Protein AF-0000000066196358 (afdb_homodimer)

Foldseek 3Di:
DWEWFWEFALFKIKIWIWDADLVPGIATDDIDIQGQDDDDLVVSLVSLLVVVVVVCVVDPHQAYEYEDQDDDPDPVRSVSRVVSVVSVQVSCCVPHNDHHYDYQQLLCCQQQVGSPDDLVSLQVSLCVRHVPPDRDPDSNHSVRSSRRNSVSVVVSVVVPDD/DWEWFWEFALFKIKIWIWDADLVPGIATDDIDIQGQDDDDLVVSLVSLLVVVVVVCVVDPHQAYEYEDQDDDPDPVRSVSRVVSVVSVQVSCCVPHNDHHYDYQQLLCCQQQVGSPDDLVSLQVSLCVRHVPDDRDPDSNHSVRSSRRNSVSVVVSVVVPDD

Solvent-accessible surface area (backbone atoms only — not comparable to full-atom values): 17277 Å² total; per-residue (Å²): 89,30,28,33,5,30,27,81,48,81,48,46,26,10,28,20,33,30,38,45,35,96,88,82,38,62,41,80,75,47,71,43,72,44,75,46,78,57,85,48,69,72,52,27,50,50,51,48,51,49,48,50,48,54,55,56,72,75,41,82,70,71,44,40,27,33,49,49,88,69,91,52,94,47,61,68,61,36,37,51,35,24,17,46,48,19,29,48,50,46,53,40,42,75,73,71,34,82,67,44,73,40,45,70,46,54,33,29,26,63,65,68,73,36,55,82,57,51,72,66,56,50,45,49,40,50,29,62,72,56,66,52,90,66,88,73,79,58,67,48,34,43,50,0,40,40,35,25,51,36,51,54,54,49,54,61,48,69,68,44,86,126,89,30,29,35,4,28,27,80,48,81,48,48,25,11,26,20,33,32,37,43,35,97,87,83,38,62,39,81,74,48,70,43,72,44,74,47,80,57,86,49,68,72,53,28,49,50,51,47,51,48,50,49,46,56,55,56,74,75,41,81,70,72,43,39,28,33,50,51,87,70,92,53,92,47,60,71,59,35,38,51,36,24,16,49,48,18,28,47,49,46,53,41,42,74,75,72,35,82,68,44,73,40,44,69,47,55,35,30,27,64,64,68,73,35,56,82,58,50,73,65,56,50,45,51,39,51,30,63,71,56,67,51,89,67,87,73,80,58,66,49,32,40,50,0,40,40,33,24,50,37,50,54,53,49,54,61,48,68,70,42,84,126

pLDDT: mean 90.63, std 11.25, range [28.27, 98.56]

Secondary structure (DSSP, 8-state):
-EEEEEE--SSEEEEEEEEEETTTEEEEEEEEEEE---SSHHHHHHHHHHHHHHHHHHS--SEEEEEPP---S-HHHHHHHHHHHHHHHHHHHHHT---EEE-HHHHHHHHHS-TT--HHHHHHHHHHHHT--S---SHHHHHHHHHHHHHHHHHHHHTS--/-EEEEEE--SSEEEEEEEEEETTTEEEEEEEEEEE---SSHHHHHHHHHHHHHHHHHHS--SEEEEEPP---S-HHHHHHHHHHHHHHHHHHHHHT---EEE-HHHHHHHHHS-TT--HHHHHHHHHHHHT--S---SHHHHHHHHHHHHHHHHHHHHTS--

Organism: Wolinella succinogenes (strain ATCC 29543 / DSM 1740 / CCUG 13145 / JCM 31913 / LMG 7466 / NCTC 11488 / FDC 602W) (NCBI:txid273121)

Nearest PDB structures (foldseek):
  6lw3-assembly1_B  TM=9.460E-01  e=2.224E-16  Pseudomonas aeruginosa
  7xhj-assembly1_A  TM=9.284E-01  e=8.684E-15  Deinococcus radiodurans R1 = ATCC 13939 = DSM 20539
  6s16-assembly1_B  TM=9.252E-01  e=1.040E-14  Thermus thermophilus HB8
  1hjr-assembly2_D  TM=9.363E-01  e=3.067E-14  Escherichia coli
  4ep4-assembly1_B  TM=9.011E-01  e=9.222E-15  Thermus thermophilus HB8

Radius of gyration: 22.59 Å; Cα contacts (8 Å, |Δi|>4): 614; chains: 2; bounding box: 45×68×52 Å

Structure (mmCIF, N/CA/C/O backbone):
data_AF-0000000066196358-model_v1
#
loop_
_entity.id
_entity.type
_entity.pdbx_description
1 polymer 'Crossover junction endodeoxyribonuclease RuvC'
#
loop_
_atom_site.group_PDB
_atom_site.id
_atom_site.type_symbol
_atom_site.label_atom_id
_atom_site.label_alt_id
_atom_site.label_comp_id
_atom_site.label_asym_id
_atom_site.label_entity_id
_atom_site.label_seq_id
_atom_site.pdbx_PDB_ins_code
_atom_site.Cartn_x
_atom_site.Cartn_y
_atom_site.Cartn_z
_atom_site.occupancy
_atom_site.B_iso_or_equiv
_atom_site.auth_seq_id
_atom_site.auth_comp_id
_atom_site.auth_asym_id
_atom_site.auth_atom_id
_atom_site.pdbx_PDB_model_num
ATOM 1 N N . MET A 1 1 ? -0.621 16.625 23.141 1 95.06 1 MET A N 1
ATOM 2 C CA . MET A 1 1 ? -0.864 15.578 22.156 1 95.06 1 MET A CA 1
ATOM 3 C C . MET A 1 1 ? -0.031 15.82 20.906 1 95.06 1 MET A C 1
ATOM 5 O O . MET A 1 1 ? -0.007 16.922 20.359 1 95.06 1 MET A O 1
ATOM 9 N N . ASN A 1 2 ? 0.745 14.82 20.406 1 98 2 ASN A N 1
ATOM 10 C CA . ASN A 1 2 ? 1.522 14.945 19.172 1 98 2 ASN A CA 1
ATOM 11 C C . ASN A 1 2 ? 0.779 14.352 17.984 1 98 2 ASN A C 1
ATOM 13 O O . ASN A 1 2 ? 0.407 13.18 18 1 98 2 ASN A O 1
ATOM 17 N N . ILE A 1 3 ? 0.609 15.164 16.984 1 98.19 3 ILE A N 1
ATOM 18 C CA . ILE A 1 3 ? -0.09 14.781 15.766 1 98.19 3 ILE A CA 1
ATOM 19 C C . ILE A 1 3 ? 0.902 14.695 14.609 1 98.19 3 ILE A C 1
ATOM 21 O O . ILE A 1 3 ? 1.649 15.648 14.352 1 98.19 3 ILE A O 1
ATOM 25 N N . LEU A 1 4 ? 0.934 13.602 14.008 1 98.56 4 LEU A N 1
ATOM 26 C CA . LEU A 1 4 ? 1.729 13.453 12.797 1 98.56 4 LEU A CA 1
ATOM 27 C C . LEU A 1 4 ? 0.882 13.711 11.555 1 98.56 4 LEU A C 1
ATOM 29 O O . LEU A 1 4 ? -0.07 12.977 11.281 1 98.56 4 LEU A O 1
ATOM 33 N N . GLY A 1 5 ? 1.165 14.734 10.859 1 98.31 5 GLY A N 1
ATOM 34 C CA . GLY A 1 5 ? 0.576 15.008 9.555 1 98.31 5 GLY A CA 1
ATOM 35 C C . GLY A 1 5 ? 1.428 14.516 8.398 1 98.31 5 GLY A C 1
ATOM 36 O O . GLY A 1 5 ? 2.645 14.711 8.391 1 98.31 5 GLY A O 1
ATOM 37 N N . ILE A 1 6 ? 0.768 13.891 7.445 1 97.56 6 ILE A N 1
ATOM 38 C CA . ILE A 1 6 ? 1.5 13.344 6.309 1 97.56 6 ILE A CA 1
ATOM 39 C C . ILE A 1 6 ? 0.834 13.781 5.008 1 97.56 6 ILE A C 1
ATOM 41 O O . ILE A 1 6 ? -0.391 13.719 4.879 1 97.56 6 ILE A O 1
ATOM 45 N N . ASP A 1 7 ? 1.584 14.258 4.125 1 94.62 7 ASP A N 1
ATOM 46 C CA . ASP A 1 7 ? 1.203 14.531 2.742 1 94.62 7 ASP A CA 1
ATOM 47 C C . ASP A 1 7 ? 1.965 13.633 1.771 1 94.62 7 ASP A C 1
ATOM 49 O O . ASP A 1 7 ? 3.035 14.008 1.284 1 94.62 7 ASP A O 1
ATOM 53 N N . PRO A 1 8 ? 1.331 12.539 1.488 1 92.25 8 PRO A N 1
ATOM 54 C CA . PRO A 1 8 ? 2.061 11.555 0.678 1 92.25 8 PRO A CA 1
ATOM 55 C C . PRO A 1 8 ? 2.234 12 -0.772 1 92.25 8 PRO A C 1
ATOM 57 O O . PRO A 1 8 ? 1.322 12.602 -1.352 1 92.25 8 PRO A O 1
ATOM 60 N N . GLY A 1 9 ? 3.477 11.812 -1.335 1 86 9 GLY A N 1
ATOM 61 C CA . GLY A 1 9 ? 3.803 12.008 -2.738 1 86 9 GLY A CA 1
ATOM 62 C C . GLY A 1 9 ? 4.594 10.867 -3.338 1 86 9 GLY A C 1
ATOM 63 O O . GLY A 1 9 ? 5.121 10.016 -2.609 1 86 9 GLY A O 1
ATOM 64 N N . SER A 1 10 ? 4.641 10.812 -4.691 1 79.62 10 SER A N 1
ATOM 65 C CA . SER A 1 10 ? 5.336 9.719 -5.359 1 79.62 10 SER A CA 1
ATOM 66 C C . SER A 1 10 ? 6.848 9.922 -5.316 1 79.62 10 SER A C 1
ATOM 68 O O . SER A 1 10 ? 7.609 8.953 -5.375 1 79.62 10 SER A O 1
ATOM 70 N N . ARG A 1 11 ? 7.312 11.141 -5.105 1 85.12 11 ARG A N 1
ATOM 71 C CA . ARG A 1 11 ? 8.742 11.406 -5.078 1 85.12 11 ARG A CA 1
ATOM 72 C C . ARG A 1 11 ? 9.164 11.992 -3.73 1 85.12 11 ARG A C 1
ATOM 74 O O . ARG A 1 11 ? 10.234 11.664 -3.215 1 85.12 11 ARG A O 1
ATOM 81 N N . ASN A 1 12 ? 8.289 12.828 -3.287 1 90.5 12 ASN A N 1
ATOM 82 C CA . ASN A 1 12 ? 8.508 13.461 -1.988 1 90.5 12 ASN A CA 1
ATOM 83 C C . ASN A 1 12 ? 7.285 13.305 -1.083 1 90.5 12 ASN A C 1
ATOM 85 O O . ASN A 1 12 ? 6.148 13.477 -1.529 1 90.5 12 ASN A O 1
ATOM 89 N N . CYS A 1 13 ? 7.531 12.93 0.096 1 93.31 13 CYS A N 1
ATOM 90 C CA . CYS A 1 13 ? 6.484 12.867 1.108 1 93.31 13 CYS A CA 1
ATOM 91 C C . CYS A 1 13 ? 6.75 13.852 2.236 1 93.31 13 CYS A C 1
ATOM 93 O O . CYS A 1 13 ? 7.762 13.75 2.934 1 93.31 13 CYS A O 1
ATOM 95 N N . GLY A 1 14 ? 5.879 14.812 2.363 1 95.62 14 GLY A N 1
ATOM 96 C CA . GLY A 1 14 ? 5.988 15.734 3.482 1 95.62 14 GLY A CA 1
ATOM 97 C C . GLY A 1 14 ? 5.434 15.172 4.777 1 95.62 14 GLY A C 1
ATOM 98 O O . GLY A 1 14 ? 4.445 14.438 4.766 1 95.62 14 GLY A O 1
ATOM 99 N N . TYR A 1 15 ? 6.07 15.516 5.855 1 97.44 15 TYR A N 1
ATOM 100 C CA . TYR A 1 15 ? 5.551 15.164 7.172 1 97.44 15 TYR A CA 1
ATOM 101 C C . TYR A 1 15 ? 5.754 16.297 8.164 1 97.44 15 TYR A C 1
ATOM 103 O O . TYR A 1 15 ? 6.613 17.156 7.961 1 97.44 15 TYR A O 1
ATOM 111 N N . ALA A 1 16 ? 4.895 16.312 9.164 1 97.69 16 ALA A N 1
ATOM 112 C CA . ALA A 1 16 ? 5.012 17.297 10.242 1 97.69 16 ALA A CA 1
ATOM 113 C C . ALA A 1 16 ? 4.508 16.719 11.562 1 97.69 16 ALA A C 1
ATOM 115 O O . ALA A 1 16 ? 3.549 15.945 11.586 1 97.69 16 ALA A O 1
ATOM 116 N N . ILE A 1 17 ? 5.164 17.078 12.586 1 98.31 17 ILE A N 1
ATOM 117 C CA . ILE A 1 17 ? 4.711 16.75 13.938 1 98.31 17 ILE A CA 1
ATOM 118 C C . ILE A 1 17 ? 4.258 18.016 14.648 1 98.31 17 ILE A C 1
ATOM 120 O O . ILE A 1 17 ? 5.047 18.953 14.828 1 98.31 17 ILE A O 1
ATOM 124 N N . LEU A 1 18 ? 3.045 18.031 14.953 1 97.75 18 LEU A N 1
ATOM 125 C CA . LEU A 1 18 ? 2.402 19.156 15.633 1 97.75 18 LEU A CA 1
ATOM 126 C C . LEU A 1 18 ? 2.045 18.781 17.062 1 97.75 18 LEU A C 1
ATOM 128 O O . LEU A 1 18 ? 1.377 17.781 17.312 1 97.75 18 LEU A O 1
ATOM 132 N N . HIS A 1 19 ? 2.58 19.516 18.031 1 97.75 19 HIS A N 1
ATOM 133 C CA . HIS A 1 19 ? 2.117 19.359 19.406 1 97.75 19 HIS A CA 1
ATOM 134 C C . HIS A 1 19 ? 0.883 20.219 19.672 1 97.75 19 HIS A C 1
ATOM 136 O O . HIS A 1 19 ? 0.94 21.453 19.578 1 97.75 19 HIS A O 1
ATOM 142 N N . HIS A 1 20 ? -0.169 19.562 19.938 1 96.69 20 HIS A N 1
ATOM 143 C CA . HIS A 1 20 ? -1.429 20.234 20.219 1 96.69 20 HIS A CA 1
ATOM 144 C C . HIS A 1 20 ? -1.68 20.328 21.719 1 96.69 20 HIS A C 1
ATOM 146 O O . HIS A 1 20 ? -1.71 19.312 22.406 1 96.69 20 HIS A O 1
ATOM 152 N N . ASP A 1 21 ? -1.828 21.547 22.172 1 94.19 21 ASP A N 1
ATOM 153 C CA . ASP A 1 21 ? -2.217 21.859 23.547 1 94.19 21 ASP A CA 1
ATOM 154 C C . ASP A 1 21 ? -3.566 22.578 23.594 1 94.19 21 ASP A C 1
ATOM 156 O O . ASP A 1 21 ? -3.719 23.656 23.016 1 94.19 21 ASP A O 1
ATOM 160 N N . PRO A 1 22 ? -4.559 21.938 24.203 1 88.88 22 PRO A N 1
ATOM 161 C CA . PRO A 1 22 ? -5.887 22.547 24.234 1 88.88 22 PRO A CA 1
ATOM 162 C C . PRO A 1 22 ? -5.863 23.984 24.766 1 88.88 22 PRO A C 1
ATOM 164 O O . PRO A 1 22 ? -6.711 24.797 24.391 1 88.88 22 PRO A O 1
ATOM 167 N N . LYS A 1 23 ? -5 24.359 25.703 1 90.06 23 LYS A N 1
ATOM 168 C CA . LYS A 1 23 ? -4.941 25.688 26.312 1 90.06 23 LYS A CA 1
ATOM 169 C C . LYS A 1 23 ? -3.992 26.594 25.547 1 90.06 23 LYS A C 1
ATOM 171 O O . LYS A 1 23 ? -4.32 27.766 25.266 1 90.06 23 LYS A O 1
ATOM 176 N N . LYS A 1 24 ? -2.816 26.094 25.078 1 91.81 24 LYS A N 1
ATOM 177 C CA . LYS A 1 24 ? -1.748 26.906 24.5 1 91.81 24 LYS A CA 1
ATOM 178 C C . LYS A 1 24 ? -1.81 26.891 22.969 1 91.81 24 LYS A C 1
ATOM 180 O O . LYS A 1 24 ? -1.147 27.703 22.312 1 91.81 24 LYS A O 1
ATOM 185 N N . GLY A 1 25 ? -2.586 25.953 22.453 1 92.31 25 GLY A N 1
ATOM 186 C CA . GLY A 1 25 ? -2.686 25.859 21.016 1 92.31 25 GLY A CA 1
ATOM 187 C C . GLY A 1 25 ? -1.675 24.906 20.406 1 92.31 25 GLY A C 1
ATOM 188 O O . GLY A 1 25 ? -1.266 23.938 21.047 1 92.31 25 GLY A O 1
ATOM 189 N N . ASN A 1 26 ? -1.351 25.156 19.062 1 95.62 26 ASN A N 1
ATOM 190 C CA . ASN A 1 26 ? -0.49 24.25 18.312 1 95.62 26 ASN A CA 1
ATOM 191 C C . ASN A 1 26 ? 0.948 24.766 18.266 1 95.62 26 ASN A C 1
ATOM 193 O O . ASN A 1 26 ? 1.182 25.969 18.125 1 95.62 26 ASN A O 1
ATOM 197 N N . ARG A 1 27 ? 1.822 23.891 18.375 1 96.25 27 ARG A N 1
ATOM 198 C CA . ARG A 1 27 ? 3.242 24.172 18.172 1 96.25 27 ARG A CA 1
ATOM 199 C C . ARG A 1 27 ? 3.871 23.141 17.234 1 96.25 27 ARG A C 1
ATOM 201 O O . ARG A 1 27 ? 3.668 21.938 17.391 1 96.25 27 ARG A O 1
ATOM 208 N N . LEU A 1 28 ? 4.711 23.656 16.328 1 96.31 28 LEU A N 1
ATOM 209 C CA . LEU A 1 28 ? 5.41 22.766 15.398 1 96.31 28 LEU A CA 1
ATOM 210 C C . LEU A 1 28 ? 6.629 22.141 16.078 1 96.31 28 LEU A C 1
ATOM 212 O O . LEU A 1 28 ? 7.512 22.859 16.547 1 96.31 28 LEU A O 1
ATOM 216 N N . VAL A 1 29 ? 6.684 20.859 16.125 1 97.12 29 VAL A N 1
ATOM 217 C CA . VAL A 1 29 ? 7.789 20.141 16.75 1 97.12 29 VAL A CA 1
ATOM 218 C C . VAL A 1 29 ? 8.867 19.844 15.719 1 97.12 29 VAL A C 1
ATOM 220 O O . VAL A 1 29 ? 10.055 20.078 15.961 1 97.12 29 VAL A O 1
ATOM 223 N N . GLU A 1 30 ? 8.438 19.328 14.578 1 96.06 30 GLU A N 1
ATOM 224 C CA . GLU A 1 30 ? 9.336 18.953 13.492 1 96.06 30 GLU A CA 1
ATOM 225 C C . GLU A 1 30 ? 8.578 18.859 12.164 1 96.06 30 GLU A C 1
ATOM 227 O O . GLU A 1 30 ? 7.395 18.531 12.133 1 96.06 30 GLU A O 1
ATOM 232 N N . ALA A 1 31 ? 9.289 19.188 11.156 1 96.06 31 ALA A N 1
ATOM 233 C CA . ALA A 1 31 ? 8.758 19 9.812 1 96.06 31 ALA A CA 1
ATOM 234 C C . ALA A 1 31 ? 9.875 18.672 8.82 1 96.06 31 ALA A C 1
ATOM 236 O O . ALA A 1 31 ? 11.023 19.062 9.023 1 96.06 31 ALA A O 1
ATOM 237 N N . GLY A 1 32 ? 9.539 17.906 7.836 1 94.94 32 GLY A N 1
ATOM 238 C CA . GLY A 1 32 ? 10.555 17.547 6.859 1 94.94 32 GLY A CA 1
ATOM 239 C C . GLY A 1 32 ? 9.992 16.828 5.648 1 94.94 32 GLY A C 1
ATOM 240 O O . GLY A 1 32 ? 8.773 16.766 5.465 1 94.94 32 GLY A O 1
ATOM 241 N N . LEU A 1 33 ? 10.93 16.453 4.797 1 95.25 33 LEU A N 1
ATOM 242 C CA . LEU A 1 33 ? 10.609 15.727 3.57 1 95.25 33 LEU A CA 1
ATOM 243 C C . LEU A 1 33 ? 11.305 14.367 3.545 1 95.25 33 LEU A C 1
ATOM 245 O O . LEU A 1 33 ? 12.484 14.266 3.881 1 95.25 33 LEU A O 1
ATOM 249 N N . ILE A 1 34 ? 10.477 13.43 3.32 1 94.62 34 ILE A N 1
ATOM 250 C CA . ILE A 1 34 ? 11.055 12.125 2.984 1 94.62 34 ILE A CA 1
ATOM 251 C C . ILE A 1 34 ? 11.234 12.023 1.473 1 94.62 34 ILE A C 1
ATOM 253 O O . ILE A 1 34 ? 10.258 11.969 0.726 1 94.62 34 ILE A O 1
ATOM 257 N N . LYS A 1 35 ? 12.453 11.977 1.039 1 94.06 35 LYS A N 1
ATOM 258 C CA . LYS A 1 35 ? 12.766 11.914 -0.385 1 94.06 35 LYS A CA 1
ATOM 259 C C . LYS A 1 35 ? 12.961 10.461 -0.836 1 94.06 35 LYS A C 1
ATOM 261 O O . LYS A 1 35 ? 13.719 9.711 -0.22 1 94.06 35 LYS A O 1
ATOM 266 N N . ILE A 1 36 ? 12.266 10.117 -1.818 1 92 36 ILE A N 1
ATOM 267 C CA . ILE A 1 36 ? 12.375 8.773 -2.391 1 92 36 ILE A CA 1
ATOM 268 C C . ILE A 1 36 ? 13.328 8.805 -3.582 1 92 36 ILE A C 1
ATOM 270 O O . ILE A 1 36 ? 13.039 9.422 -4.609 1 92 36 ILE A O 1
ATOM 274 N N . LYS A 1 37 ? 14.445 8.109 -3.504 1 92.81 37 LYS A N 1
ATOM 275 C CA . LYS A 1 37 ? 15.492 8.148 -4.523 1 92.81 37 LYS A CA 1
ATOM 276 C C . LYS A 1 37 ? 15.523 6.852 -5.324 1 92.81 37 LYS A C 1
ATOM 278 O O . LYS A 1 37 ? 15.992 6.832 -6.461 1 92.81 37 LYS A O 1
ATOM 283 N N . GLU A 1 38 ? 15.047 5.836 -4.75 1 90.25 38 GLU A N 1
ATOM 284 C CA . GLU A 1 38 ? 15.102 4.527 -5.395 1 90.25 38 GLU A CA 1
ATOM 285 C C . GLU A 1 38 ? 14.328 4.527 -6.711 1 90.25 38 GLU A C 1
ATOM 287 O O . GLU A 1 38 ? 13.477 5.391 -6.938 1 90.25 38 GLU A O 1
ATOM 292 N N . ARG A 1 39 ? 14.633 3.537 -7.469 1 88.62 39 ARG A N 1
ATOM 293 C CA . ARG A 1 39 ? 14.086 3.541 -8.82 1 88.62 39 ARG A CA 1
ATOM 294 C C . ARG A 1 39 ? 12.961 2.52 -8.961 1 88.62 39 ARG A C 1
ATOM 296 O O . ARG A 1 39 ? 11.992 2.754 -9.68 1 88.62 39 ARG A O 1
ATOM 303 N N . THR A 1 40 ? 13.094 1.392 -8.336 1 93.19 40 THR A N 1
ATOM 304 C CA . THR A 1 40 ? 12.086 0.351 -8.461 1 93.19 40 THR A CA 1
ATOM 305 C C . THR A 1 40 ? 11.031 0.481 -7.367 1 93.19 40 THR A C 1
ATOM 307 O O . THR A 1 40 ? 11.352 0.824 -6.227 1 93.19 40 THR A O 1
ATOM 310 N N . LEU A 1 41 ? 9.852 0.229 -7.727 1 92.62 41 LEU A N 1
ATOM 311 C CA . LEU A 1 41 ? 8.711 0.448 -6.848 1 92.62 41 LEU A CA 1
ATOM 312 C C . LEU A 1 41 ? 8.914 -0.247 -5.508 1 92.62 41 LEU A C 1
ATOM 314 O O . LEU A 1 41 ? 8.656 0.342 -4.453 1 92.62 41 LEU A O 1
ATOM 318 N N . GLN A 1 42 ? 9.398 -1.514 -5.5 1 95.12 42 GLN A N 1
ATOM 319 C CA . GLN A 1 42 ? 9.617 -2.27 -4.27 1 95.12 42 GLN A CA 1
ATOM 320 C C . GLN A 1 42 ? 10.578 -1.537 -3.338 1 95.12 42 GLN A C 1
ATOM 322 O O . GLN A 1 42 ? 10.312 -1.397 -2.145 1 95.12 42 GLN A O 1
ATOM 327 N N . HIS A 1 43 ? 11.641 -1.018 -3.914 1 95.5 43 HIS A N 1
ATOM 328 C CA . HIS A 1 43 ? 12.641 -0.322 -3.113 1 95.5 43 HIS A CA 1
ATOM 329 C C . HIS A 1 43 ? 12.156 1.062 -2.697 1 95.5 43 HIS A C 1
ATOM 331 O O . HIS A 1 43 ? 12.5 1.549 -1.619 1 95.5 43 HIS A O 1
ATOM 337 N N . GLN A 1 44 ? 11.398 1.675 -3.58 1 96.25 44 GLN A N 1
ATOM 338 C CA . GLN A 1 44 ? 10.797 2.951 -3.213 1 96.25 44 GLN A CA 1
ATOM 339 C C . GLN A 1 44 ? 9.914 2.807 -1.976 1 96.25 44 GLN A C 1
ATOM 341 O O . GLN A 1 44 ? 9.953 3.652 -1.08 1 96.25 44 GLN A O 1
ATOM 346 N N . ILE A 1 45 ? 9.141 1.74 -1.94 1 96.38 45 ILE A N 1
ATOM 347 C CA . ILE A 1 45 ? 8.242 1.474 -0.822 1 96.38 45 ILE A CA 1
ATOM 348 C C . ILE A 1 45 ? 9.055 1.302 0.46 1 96.38 45 ILE A C 1
ATOM 350 O O . ILE A 1 45 ? 8.719 1.883 1.496 1 96.38 45 ILE A O 1
ATOM 354 N N . LEU A 1 46 ? 10.117 0.571 0.365 1 96.12 46 LEU A N 1
ATOM 355 C CA . LEU A 1 46 ? 10.961 0.327 1.531 1 96.12 46 LEU A CA 1
ATOM 356 C C . LEU A 1 46 ? 11.594 1.624 2.027 1 96.12 46 LEU A C 1
ATOM 358 O O . LEU A 1 46 ? 11.586 1.903 3.229 1 96.12 46 LEU A O 1
ATOM 362 N N . GLU A 1 47 ? 12.117 2.381 1.068 1 95.81 47 GLU A N 1
ATOM 363 C CA . GLU A 1 47 ? 12.75 3.652 1.411 1 95.81 47 GLU A CA 1
ATOM 364 C C . GLU A 1 47 ? 11.75 4.602 2.068 1 95.81 47 GLU A C 1
ATOM 366 O O . GLU A 1 47 ? 12.062 5.25 3.068 1 95.81 47 GLU A O 1
ATOM 371 N N . PHE A 1 48 ? 10.586 4.625 1.502 1 94.88 48 PHE A N 1
ATOM 372 C CA . PHE A 1 48 ? 9.5 5.465 2.01 1 94.88 48 PHE A CA 1
ATOM 373 C C . PHE A 1 48 ? 9.156 5.086 3.445 1 94.88 48 PHE A C 1
ATOM 375 O O . PHE A 1 48 ? 9.156 5.941 4.336 1 94.88 48 PHE A O 1
ATOM 382 N N . VAL A 1 49 ? 8.922 3.832 3.723 1 95.44 49 VAL A N 1
ATOM 383 C CA . VAL A 1 49 ? 8.5 3.35 5.031 1 95.44 49 VAL A CA 1
ATOM 384 C C . VAL A 1 49 ? 9.648 3.492 6.031 1 95.44 49 VAL A C 1
ATOM 386 O O . VAL A 1 49 ? 9.422 3.779 7.207 1 95.44 49 VAL A O 1
ATOM 389 N N . GLU A 1 50 ? 10.828 3.312 5.578 1 95.25 50 GLU A N 1
ATOM 390 C CA . GLU A 1 50 ? 11.984 3.529 6.438 1 95.25 50 GLU A CA 1
ATOM 391 C C . GLU A 1 50 ? 12.062 4.98 6.898 1 95.25 50 GLU A C 1
ATOM 393 O O . GLU A 1 50 ? 12.43 5.254 8.047 1 95.25 50 GLU A O 1
ATOM 398 N N . GLY A 1 51 ? 11.828 5.887 5.969 1 95.31 51 GLY A N 1
ATOM 399 C CA . GLY A 1 51 ? 11.766 7.289 6.34 1 95.31 51 GLY A CA 1
ATOM 400 C C . GLY A 1 51 ? 10.734 7.578 7.418 1 95.31 51 GLY A C 1
ATOM 401 O O . GLY A 1 51 ? 11.016 8.312 8.367 1 95.31 51 GLY A O 1
ATOM 402 N N . ILE A 1 52 ? 9.578 6.949 7.297 1 95.94 52 ILE A N 1
ATOM 403 C CA . ILE A 1 52 ? 8.516 7.109 8.281 1 95.94 52 ILE A CA 1
ATOM 404 C C . ILE A 1 52 ? 8.953 6.508 9.617 1 95.94 52 ILE A C 1
ATOM 406 O O . ILE A 1 52 ? 8.727 7.098 10.68 1 95.94 52 ILE A O 1
ATOM 410 N N . ASP A 1 53 ? 9.594 5.391 9.539 1 96.06 53 ASP A N 1
ATOM 411 C CA . ASP A 1 53 ? 10.078 4.711 10.734 1 96.06 53 ASP A CA 1
ATOM 412 C C . ASP A 1 53 ? 11.023 5.605 11.531 1 96.06 53 ASP A C 1
ATOM 414 O O . ASP A 1 53 ? 10.961 5.645 12.766 1 96.06 53 ASP A O 1
ATOM 418 N N . LEU A 1 54 ? 11.859 6.289 10.836 1 96.06 54 LEU A N 1
ATOM 419 C CA . LEU A 1 54 ? 12.812 7.176 11.492 1 96.06 54 LEU A CA 1
ATOM 420 C C . LEU A 1 54 ? 12.086 8.289 12.242 1 96.06 54 LEU A C 1
ATOM 422 O O . LEU A 1 54 ? 12.469 8.641 13.359 1 96.06 54 LEU A O 1
ATOM 426 N N . VAL A 1 55 ? 11.031 8.781 11.617 1 95.88 55 VAL A N 1
ATOM 427 C CA . VAL A 1 55 ? 10.234 9.828 12.242 1 95.88 55 VAL A CA 1
ATOM 428 C C . VAL A 1 55 ? 9.555 9.281 13.5 1 95.88 55 VAL A C 1
ATOM 430 O O . VAL A 1 55 ? 9.578 9.922 14.555 1 95.88 55 VAL A O 1
ATOM 433 N N . LEU A 1 56 ? 8.984 8.055 13.422 1 95.94 56 LEU A N 1
ATOM 434 C CA . LEU A 1 56 ? 8.219 7.457 14.508 1 95.94 56 LEU A CA 1
ATOM 435 C C . LEU A 1 56 ? 9.133 7.035 15.648 1 95.94 56 LEU A C 1
ATOM 437 O O . LEU A 1 56 ? 8.711 6.992 16.812 1 95.94 56 LEU A O 1
ATOM 441 N N . LYS A 1 57 ? 10.312 6.719 15.344 1 95.31 57 LYS A N 1
ATOM 442 C CA . LYS A 1 57 ? 11.281 6.305 16.359 1 95.31 57 LYS A CA 1
ATOM 443 C C . LYS A 1 57 ? 11.75 7.492 17.188 1 95.31 57 LYS A C 1
ATOM 445 O O . LYS A 1 57 ? 12.062 7.348 18.375 1 95.31 57 LYS A O 1
ATOM 450 N N . ASN A 1 58 ? 11.758 8.648 16.625 1 95.5 58 ASN A N 1
ATOM 451 C CA . ASN A 1 58 ? 12.344 9.82 17.25 1 95.5 58 ASN A CA 1
ATOM 452 C C . ASN A 1 58 ? 11.305 10.617 18.031 1 95.5 58 ASN A C 1
ATOM 454 O O . ASN A 1 58 ? 11.656 11.508 18.812 1 95.5 58 ASN A O 1
ATOM 458 N N . HIS A 1 59 ? 10.055 10.32 17.844 1 95.94 59 HIS A N 1
ATOM 459 C CA . HIS A 1 59 ? 8.984 11.078 18.484 1 95.94 59 HIS A CA 1
ATOM 460 C C . HIS A 1 59 ? 7.844 10.172 18.922 1 95.94 59 HIS A C 1
ATOM 462 O O . HIS A 1 59 ? 7.5 9.219 18.203 1 95.94 59 HIS A O 1
ATOM 468 N N . SER A 1 60 ? 7.297 10.484 19.984 1 96.69 60 SER A N 1
ATOM 469 C CA . SER A 1 60 ? 6.031 9.852 20.359 1 96.69 60 SER A CA 1
ATOM 470 C C . SER A 1 60 ? 4.859 10.484 19.609 1 96.69 60 SER A C 1
ATOM 472 O O . SER A 1 60 ? 4.668 11.703 19.672 1 96.69 60 SER A O 1
ATOM 474 N N . ILE A 1 61 ? 4.09 9.703 18.938 1 98.25 61 ILE A N 1
ATOM 475 C CA . ILE A 1 61 ? 2.963 10.172 18.141 1 98.25 61 ILE A CA 1
ATOM 476 C C . ILE A 1 61 ? 1.656 9.664 18.75 1 98.25 61 ILE A C 1
ATOM 478 O O . ILE A 1 61 ? 1.514 8.469 19.016 1 98.25 61 ILE A O 1
ATOM 482 N N . ASP A 1 62 ? 0.72 10.516 18.922 1 97.44 62 ASP A N 1
ATOM 483 C CA . ASP A 1 62 ? -0.565 10.141 19.5 1 97.44 62 ASP A CA 1
ATOM 484 C C . ASP A 1 62 ? -1.601 9.867 18.406 1 97.44 62 ASP A C 1
ATOM 486 O O . ASP A 1 62 ? -2.404 8.945 18.531 1 97.44 62 ASP A O 1
ATOM 490 N N . GLU A 1 63 ? -1.59 10.672 17.375 1 97.69 63 GLU A N 1
ATOM 491 C CA . GLU A 1 63 ? -2.527 10.531 16.266 1 97.69 63 GLU A CA 1
ATOM 492 C C . GLU A 1 63 ? -1.857 10.844 14.938 1 97.69 63 GLU A C 1
ATOM 494 O O . GLU A 1 63 ? -0.893 11.609 14.883 1 97.69 63 GLU A O 1
ATOM 499 N N . VAL A 1 64 ? -2.373 10.219 13.922 1 98.38 64 VAL A N 1
ATOM 500 C CA . VAL A 1 64 ? -1.842 10.422 12.578 1 98.38 64 VAL A CA 1
ATOM 501 C C . VAL A 1 64 ? -2.945 10.938 11.656 1 98.38 64 VAL A C 1
ATOM 503 O O . VAL A 1 64 ? -4.078 10.453 11.703 1 98.38 64 VAL A O 1
ATOM 506 N N . ALA A 1 65 ? -2.666 11.914 10.914 1 98.38 65 ALA A N 1
ATOM 507 C CA . ALA A 1 65 ? -3.545 12.445 9.875 1 98.38 65 ALA A CA 1
ATOM 508 C C . ALA A 1 65 ? -2.855 12.422 8.508 1 98.38 65 ALA A C 1
ATOM 510 O O . ALA A 1 65 ? -1.715 12.867 8.375 1 98.38 65 ALA A O 1
ATOM 511 N N . ILE A 1 66 ? -3.533 11.914 7.504 1 97.5 66 ILE A N 1
ATOM 512 C CA . ILE A 1 66 ? -2.961 11.781 6.168 1 97.5 66 ILE A CA 1
ATOM 513 C C . ILE A 1 66 ? -3.885 12.438 5.145 1 97.5 66 ILE A C 1
ATOM 515 O O . ILE A 1 66 ? -5.105 12.281 5.211 1 97.5 66 ILE A O 1
ATOM 519 N N . GLU A 1 67 ? -3.305 13.141 4.266 1 94.94 67 GLU A N 1
ATOM 520 C CA . GLU A 1 67 ? -4.109 13.664 3.164 1 94.94 67 GLU A CA 1
ATOM 521 C C . GLU A 1 67 ? -4.598 12.539 2.256 1 94.94 67 GLU A C 1
ATOM 523 O O . GLU A 1 67 ? -3.838 11.625 1.925 1 94.94 67 GLU A O 1
ATOM 528 N N . ASP A 1 68 ? -5.801 12.609 1.877 1 90.44 68 ASP A N 1
ATOM 529 C CA . ASP A 1 68 ? -6.41 11.594 1.021 1 90.44 68 ASP A CA 1
ATOM 530 C C . ASP A 1 68 ? -5.895 11.703 -0.412 1 90.44 68 ASP A C 1
ATOM 532 O O . ASP A 1 68 ? -5.371 12.742 -0.811 1 90.44 68 ASP A O 1
ATOM 536 N N . ILE A 1 69 ? -5.996 10.562 -1.059 1 81.88 69 ILE A N 1
ATOM 537 C CA . ILE A 1 69 ? -5.539 10.5 -2.441 1 81.88 69 ILE A CA 1
ATOM 538 C C . ILE A 1 69 ? -6.613 11.062 -3.369 1 81.88 69 ILE A C 1
ATOM 540 O O . ILE A 1 69 ? -7.805 10.828 -3.16 1 81.88 69 ILE A O 1
ATOM 544 N N . PHE A 1 70 ? -6.141 11.953 -4.238 1 74.69 70 PHE A N 1
ATOM 545 C CA . PHE A 1 70 ? -7.062 12.43 -5.262 1 74.69 70 PHE A CA 1
ATOM 546 C C . PHE A 1 70 ? -6.75 11.797 -6.613 1 74.69 70 PHE A C 1
ATOM 548 O O . PHE A 1 70 ? -5.648 11.289 -6.828 1 74.69 70 PHE A O 1
ATOM 555 N N . TYR A 1 71 ? -7.824 11.734 -7.445 1 69.5 71 TYR A N 1
ATOM 556 C CA . TYR A 1 71 ? -7.727 11.188 -8.789 1 69.5 71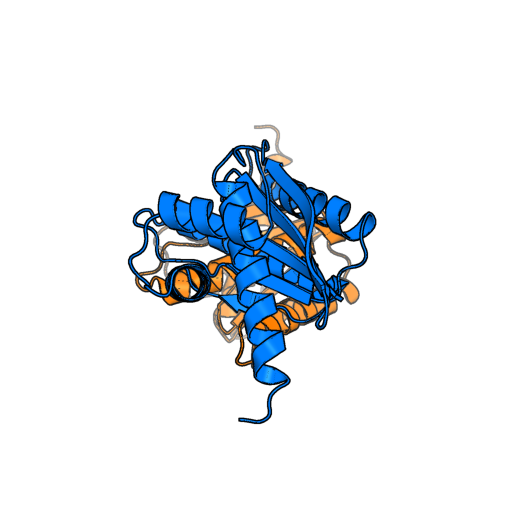 TYR A CA 1
ATOM 557 C C . TYR A 1 71 ? -6.867 12.078 -9.68 1 69.5 71 TYR A C 1
ATOM 559 O O . TYR A 1 71 ? -7 13.305 -9.648 1 69.5 71 TYR A O 1
ATOM 567 N N . ALA A 1 72 ? -5.613 11.5 -9.977 1 65.69 72 ALA A N 1
ATOM 568 C CA . ALA A 1 72 ? -4.785 12.266 -10.898 1 65.69 72 ALA A CA 1
ATOM 569 C C . ALA A 1 72 ? -5.098 11.898 -12.352 1 65.69 72 ALA A C 1
ATOM 571 O O . ALA A 1 72 ? -5.758 10.898 -12.609 1 65.69 72 ALA A O 1
ATOM 572 N N . TYR A 1 73 ? -4.672 12.773 -13.273 1 68.62 73 TYR A N 1
ATOM 573 C CA . TYR A 1 73 ? -4.879 12.641 -14.711 1 68.62 73 TYR A CA 1
ATOM 574 C C . TYR A 1 73 ? -4.105 11.453 -15.266 1 68.62 73 TYR A C 1
ATOM 576 O O . TYR A 1 73 ? -4.609 10.727 -16.125 1 68.62 73 TYR A O 1
ATOM 584 N N . ASN A 1 74 ? -2.969 11.219 -14.594 1 79.56 74 ASN A N 1
ATOM 585 C CA . ASN A 1 74 ? -2.117 10.133 -15.062 1 79.56 74 ASN A CA 1
ATOM 586 C C . ASN A 1 74 ? -2.312 8.867 -14.234 1 79.56 74 ASN A C 1
ATOM 588 O O . ASN A 1 74 ? -1.867 8.797 -13.086 1 79.56 74 ASN A O 1
ATOM 592 N N . PRO A 1 75 ? -2.842 7.941 -14.898 1 80.94 75 PRO A N 1
ATOM 593 C CA . PRO A 1 75 ? -3.184 6.723 -14.156 1 80.94 75 PRO A CA 1
ATOM 594 C C . PRO A 1 75 ? -1.964 6.047 -13.539 1 80.94 75 PRO A C 1
ATOM 596 O O . PRO A 1 75 ? -2.055 5.496 -12.438 1 80.94 75 PRO A O 1
ATOM 599 N N . LYS A 1 76 ? -0.862 6.078 -14.242 1 83.06 76 LYS A N 1
ATOM 600 C CA . LYS A 1 76 ? 0.344 5.441 -13.719 1 83.06 76 LYS A CA 1
ATOM 601 C C . LYS A 1 76 ? 0.794 6.098 -12.414 1 83.06 76 LYS A C 1
ATOM 603 O O . LYS A 1 76 ? 1.188 5.41 -11.477 1 83.06 76 LYS A O 1
ATOM 608 N N . THR A 1 77 ? 0.725 7.387 -12.398 1 84.44 77 THR A N 1
ATOM 609 C CA . THR A 1 77 ? 1.122 8.125 -11.203 1 84.44 77 THR A CA 1
ATOM 610 C C . THR A 1 77 ? 0.148 7.871 -10.062 1 84.44 77 THR A C 1
ATOM 612 O O . THR A 1 77 ? 0.56 7.746 -8.906 1 84.44 77 THR A O 1
ATOM 615 N N . VAL A 1 78 ? -1.083 7.762 -10.422 1 86.94 78 VAL A N 1
ATOM 616 C CA . VAL A 1 78 ? -2.119 7.531 -9.422 1 86.94 78 VAL A CA 1
ATOM 617 C C . VAL A 1 78 ? -1.932 6.152 -8.797 1 86.94 78 VAL A C 1
ATOM 619 O O . VAL A 1 78 ? -2.051 5.996 -7.574 1 86.94 78 VAL A O 1
ATOM 622 N N . ILE A 1 79 ? -1.621 5.215 -9.594 1 89 79 ILE A N 1
ATOM 623 C CA . ILE A 1 79 ? -1.426 3.854 -9.109 1 89 79 ILE A CA 1
ATOM 624 C C . ILE A 1 79 ? -0.215 3.805 -8.18 1 89 79 ILE A C 1
ATOM 626 O O . ILE A 1 79 ? -0.271 3.195 -7.105 1 89 79 ILE A O 1
ATOM 630 N N . LYS A 1 80 ? 0.834 4.449 -8.594 1 90.31 80 LYS A N 1
ATOM 631 C CA . LYS A 1 80 ? 2.037 4.484 -7.766 1 90.31 80 LYS A CA 1
ATOM 632 C C . LYS A 1 80 ? 1.762 5.152 -6.422 1 90.31 80 LYS A C 1
ATOM 634 O O . LYS A 1 80 ? 2.127 4.617 -5.371 1 90.31 80 LYS A O 1
ATOM 639 N N . LEU A 1 81 ? 1.125 6.242 -6.453 1 91.31 81 LEU A N 1
ATOM 640 C CA . LEU A 1 81 ? 0.786 6.961 -5.23 1 91.31 81 LEU A CA 1
ATOM 641 C C . LEU A 1 81 ? -0.099 6.109 -4.328 1 91.31 81 LEU A C 1
ATOM 643 O O . LEU A 1 81 ? 0.09 6.09 -3.109 1 91.31 81 LEU A O 1
ATOM 647 N N . ALA A 1 82 ? -1.019 5.469 -4.934 1 92.88 82 ALA A N 1
ATOM 648 C CA . ALA A 1 82 ? -1.931 4.613 -4.18 1 92.88 82 ALA A CA 1
ATOM 649 C C . ALA A 1 82 ? -1.181 3.469 -3.506 1 92.88 82 ALA A C 1
ATOM 651 O O . ALA A 1 82 ? -1.479 3.109 -2.363 1 92.88 82 ALA A O 1
ATOM 652 N N . GLN A 1 83 ? -0.262 2.9 -4.164 1 94.69 83 GLN A N 1
ATOM 653 C CA . GLN A 1 83 ? 0.534 1.838 -3.561 1 94.69 83 GLN A CA 1
ATOM 654 C C . GLN A 1 83 ? 1.345 2.361 -2.379 1 94.69 83 GLN A C 1
ATOM 656 O O . GLN A 1 83 ? 1.433 1.704 -1.34 1 94.69 83 GLN A O 1
ATOM 661 N N . PHE A 1 84 ? 1.906 3.57 -2.535 1 94.62 84 PHE A N 1
ATOM 662 C CA . PHE A 1 84 ? 2.619 4.188 -1.423 1 94.62 84 PHE A CA 1
ATOM 663 C C . PHE A 1 84 ? 1.688 4.398 -0.234 1 94.62 84 PHE A C 1
ATOM 665 O O . PHE A 1 84 ? 2.053 4.105 0.906 1 94.62 84 PHE A O 1
ATOM 672 N N . ARG A 1 85 ? 0.567 4.859 -0.577 1 94.81 85 ARG A N 1
ATOM 673 C CA . ARG A 1 85 ? -0.42 5.094 0.471 1 94.81 85 ARG A CA 1
ATOM 674 C C . ARG A 1 85 ? -0.772 3.795 1.192 1 94.81 85 ARG A C 1
ATOM 676 O O . ARG A 1 85 ? -0.945 3.785 2.412 1 94.81 85 ARG A O 1
ATOM 683 N N . GLY A 1 86 ? -0.963 2.766 0.438 1 96 86 GLY A N 1
ATOM 684 C CA . GLY A 1 86 ? -1.233 1.469 1.036 1 96 86 GLY A CA 1
ATOM 685 C C . GLY A 1 86 ? -0.14 1.01 1.982 1 96 86 GLY A C 1
ATOM 686 O O . GLY A 1 86 ? -0.424 0.554 3.092 1 96 86 GLY A O 1
ATOM 687 N N . ALA A 1 87 ? 1.089 1.123 1.55 1 97 87 ALA A N 1
ATOM 688 C CA . ALA A 1 87 ? 2.23 0.741 2.377 1 97 87 ALA A CA 1
ATOM 689 C C . ALA A 1 87 ? 2.303 1.594 3.641 1 97 87 ALA A C 1
ATOM 691 O O . ALA A 1 87 ? 2.51 1.072 4.738 1 97 87 ALA A O 1
ATOM 692 N N . LEU A 1 88 ? 2.096 2.854 3.432 1 96.5 88 LEU A N 1
ATOM 693 C CA . LEU A 1 88 ? 2.082 3.787 4.551 1 96.5 88 LEU A CA 1
ATOM 694 C C . LEU A 1 88 ? 0.986 3.426 5.547 1 96.5 88 LEU A C 1
ATOM 696 O O . LEU A 1 88 ? 1.223 3.402 6.758 1 96.5 88 LEU A O 1
ATOM 700 N N . SER A 1 89 ? -0.2 3.166 5.035 1 97.06 89 SER A N 1
ATOM 701 C CA . SER A 1 89 ? -1.335 2.814 5.883 1 97.06 89 SER A CA 1
ATOM 702 C C . SER A 1 89 ? -1.029 1.587 6.734 1 97.06 89 SER A C 1
ATOM 704 O O . SER A 1 89 ? -1.289 1.581 7.938 1 97.06 89 SER A O 1
ATOM 706 N N . LEU A 1 90 ? -0.46 0.614 6.113 1 97.31 90 LEU A N 1
ATOM 707 C CA . LEU A 1 90 ? -0.129 -0.595 6.859 1 97.31 90 LEU A CA 1
ATOM 708 C C . LEU A 1 90 ? 0.875 -0.292 7.965 1 97.31 90 LEU A C 1
ATOM 710 O O . LEU A 1 90 ? 0.705 -0.737 9.102 1 97.31 90 LEU A O 1
ATOM 714 N N . LYS A 1 91 ? 1.889 0.482 7.609 1 97 91 LYS A N 1
ATOM 715 C CA . LYS A 1 91 ? 2.924 0.833 8.578 1 97 91 LYS A CA 1
ATOM 716 C C . LYS A 1 91 ? 2.326 1.552 9.781 1 97 91 LYS A C 1
ATOM 718 O O . LYS A 1 91 ? 2.619 1.202 10.93 1 97 91 LYS A O 1
ATOM 723 N N . ILE A 1 92 ? 1.468 2.5 9.539 1 97.31 92 ILE A N 1
ATOM 724 C CA . ILE A 1 92 ? 0.858 3.293 10.602 1 97.31 92 ILE A CA 1
ATOM 725 C C . ILE A 1 92 ? -0.075 2.414 11.43 1 97.31 92 ILE A C 1
ATOM 727 O O . ILE A 1 92 ? -0.068 2.479 12.656 1 97.31 92 ILE A O 1
ATOM 731 N N . LEU A 1 93 ? -0.861 1.573 10.789 1 96.81 93 LEU A N 1
ATOM 732 C CA . LEU A 1 93 ? -1.799 0.689 11.469 1 96.81 93 LEU A CA 1
ATOM 733 C C . LEU A 1 93 ? -1.062 -0.28 12.391 1 96.81 93 LEU A C 1
ATOM 735 O O . LEU A 1 93 ? -1.513 -0.551 13.5 1 96.81 93 LEU A O 1
ATOM 739 N N . GLN A 1 94 ? 0.043 -0.775 11.914 1 94.38 94 GLN A N 1
ATOM 740 C CA . GLN A 1 94 ? 0.822 -1.739 12.688 1 94.38 94 GLN A CA 1
ATOM 741 C C . GLN A 1 94 ? 1.488 -1.074 13.891 1 94.38 94 GLN A C 1
ATOM 743 O O . GLN A 1 94 ? 1.599 -1.679 14.961 1 94.38 94 GLN A O 1
ATOM 748 N N . ASP A 1 95 ? 1.86 0.184 13.742 1 95.25 95 ASP A N 1
ATOM 749 C CA . ASP A 1 95 ? 2.686 0.816 14.766 1 95.25 95 ASP A CA 1
ATOM 750 C C . ASP A 1 95 ? 1.837 1.675 15.703 1 95.25 95 ASP A C 1
ATOM 752 O O . ASP A 1 95 ? 2.123 1.767 16.906 1 95.25 95 ASP A O 1
ATOM 756 N N . LEU A 1 96 ? 0.821 2.357 15.109 1 96.38 96 LEU A N 1
ATOM 757 C CA . LEU A 1 96 ? 0.151 3.402 15.883 1 96.38 96 LEU A CA 1
ATOM 758 C C . LEU A 1 96 ? -1.354 3.166 15.922 1 96.38 96 LEU A C 1
ATOM 760 O O . LEU A 1 96 ? -2.057 3.746 16.75 1 96.38 96 LEU A O 1
ATOM 764 N N . GLY A 1 97 ? -1.853 2.271 15.023 1 95.5 97 GLY A N 1
ATOM 765 C CA . GLY A 1 97 ? -3.287 2.055 14.938 1 95.5 97 GLY A CA 1
ATOM 766 C C . GLY A 1 97 ? -3.969 2.943 13.914 1 95.5 97 GLY A C 1
ATOM 767 O O . GLY A 1 97 ? -3.338 3.393 12.961 1 95.5 97 GLY A O 1
ATOM 768 N N . ASN A 1 98 ? -5.238 3.182 14.062 1 96.12 98 ASN A N 1
ATOM 769 C CA . ASN A 1 98 ? -6.035 3.904 13.078 1 96.12 98 ASN A CA 1
ATOM 770 C C . ASN A 1 98 ? -5.523 5.328 12.875 1 96.12 98 ASN A C 1
ATOM 772 O O . ASN A 1 98 ? -4.852 5.879 13.75 1 96.12 98 ASN A O 1
ATOM 776 N N . PHE A 1 99 ? -5.801 5.852 11.742 1 97.38 99 PHE A N 1
ATOM 777 C CA . PHE A 1 99 ? -5.422 7.223 11.43 1 97.38 99 PHE A CA 1
ATOM 778 C C . PHE A 1 99 ? -6.578 7.961 10.758 1 97.38 99 PHE A C 1
ATOM 780 O O . PHE A 1 99 ? -7.562 7.344 10.352 1 97.38 99 PHE A O 1
ATOM 787 N N . TYR A 1 100 ? -6.438 9.242 10.641 1 97.44 100 TYR A N 1
ATOM 788 C CA . TYR A 1 100 ? -7.469 10.102 10.062 1 97.44 100 TYR A CA 1
ATOM 789 C C . TYR A 1 100 ? -7.074 10.562 8.664 1 97.44 100 TYR A C 1
ATOM 791 O O . TYR A 1 100 ? -5.887 10.68 8.359 1 97.44 100 TYR A O 1
ATOM 799 N N . GLU A 1 101 ? -8.062 10.742 7.898 1 96.5 101 GLU A N 1
ATOM 800 C CA . GLU A 1 101 ? -7.836 11.18 6.527 1 96.5 101 GLU A CA 1
ATOM 801 C C . GLU A 1 101 ? -8.617 12.461 6.227 1 96.5 101 GLU A C 1
ATOM 803 O O . GLU A 1 101 ? -9.758 12.609 6.66 1 96.5 101 GLU A O 1
ATOM 808 N N . TYR A 1 102 ? -8.023 13.305 5.488 1 96.19 102 TYR A N 1
ATOM 809 C CA . TYR A 1 102 ? -8.656 14.555 5.082 1 96.19 102 TYR A CA 1
ATOM 810 C C . TYR A 1 102 ? -8.453 14.805 3.594 1 96.19 102 TYR A C 1
ATOM 812 O O . TYR A 1 102 ? -7.352 14.641 3.07 1 96.19 102 TYR A O 1
ATOM 820 N N . THR A 1 103 ? -9.484 15.258 2.871 1 93.69 103 THR A N 1
ATOM 821 C CA . THR A 1 103 ? -9.367 15.664 1.476 1 93.69 103 THR A CA 1
ATOM 822 C C . THR A 1 103 ? -8.695 17.031 1.365 1 93.69 103 THR A C 1
ATOM 824 O O . THR A 1 103 ? -8.703 17.812 2.32 1 93.69 103 THR A O 1
ATOM 827 N N . PRO A 1 104 ? -8.172 17.25 0.134 1 92.25 104 PRO A N 1
ATOM 828 C CA . PRO A 1 104 ? -7.617 18.578 -0.074 1 92.25 104 PRO A CA 1
ATOM 829 C C . PRO A 1 104 ? -8.633 19.688 0.207 1 92.25 104 PRO A C 1
ATOM 831 O O . PRO A 1 104 ? -8.281 20.719 0.784 1 92.25 104 PRO A O 1
ATOM 834 N N . LEU A 1 105 ? -9.828 19.438 -0.092 1 93.12 105 LEU A N 1
ATOM 835 C CA . LEU A 1 105 ? -10.898 20.391 0.146 1 93.12 105 LEU A CA 1
ATOM 836 C C . LEU A 1 105 ? -11.078 20.656 1.639 1 93.12 105 LEU A C 1
ATOM 838 O O . LEU A 1 105 ? -11.203 21.797 2.066 1 93.12 105 LEU A O 1
ATOM 842 N N . GLN A 1 106 ? -11.117 19.609 2.459 1 95.5 106 GLN A N 1
ATOM 843 C CA . GLN A 1 106 ? -11.266 19.719 3.906 1 95.5 106 GLN A CA 1
ATOM 844 C C . GLN A 1 106 ? -10.102 20.484 4.52 1 95.5 106 GLN A C 1
ATOM 846 O O . GLN A 1 106 ? -10.297 21.312 5.422 1 95.5 106 GLN A O 1
ATOM 851 N N . VAL A 1 107 ? -8.906 20.266 4.008 1 96.31 107 VAL A N 1
ATOM 852 C CA . VAL A 1 107 ? -7.711 20.922 4.52 1 96.31 107 VAL A CA 1
ATOM 853 C C . VAL A 1 107 ? -7.77 22.406 4.219 1 96.31 107 VAL A C 1
ATOM 855 O O . VAL A 1 107 ? -7.582 23.25 5.109 1 96.31 107 VAL A O 1
ATOM 858 N N . LYS A 1 108 ? -8.117 22.688 2.99 1 95.88 108 LYS A N 1
ATOM 859 C CA . LYS A 1 108 ? -8.211 24.078 2.586 1 95.88 108 LYS A CA 1
ATOM 860 C C . LYS A 1 108 ? -9.289 24.812 3.383 1 95.88 108 LYS A C 1
ATOM 862 O O . LYS A 1 108 ? -9.07 25.938 3.852 1 95.88 108 LYS A O 1
ATOM 867 N N . LYS A 1 109 ? -10.367 24.188 3.545 1 96.19 109 LYS A N 1
ATOM 868 C CA . LYS A 1 109 ? -11.469 24.781 4.301 1 96.19 109 LYS A CA 1
ATOM 869 C C . LYS A 1 109 ? -11.078 25 5.762 1 96.19 109 LYS A C 1
ATOM 871 O O . LYS A 1 109 ? -11.375 26.031 6.348 1 96.19 109 LYS A O 1
ATOM 876 N N . ALA A 1 110 ? -10.453 24.078 6.328 1 95.44 110 ALA A N 1
ATOM 877 C CA . ALA A 1 110 ? -10.062 24.141 7.734 1 95.44 110 ALA A CA 1
ATOM 878 C C . ALA A 1 110 ? -9.086 25.297 7.977 1 95.44 110 ALA A C 1
ATOM 880 O O . ALA A 1 110 ? -9.141 25.953 9.016 1 95.44 110 ALA A O 1
ATOM 881 N N . LEU A 1 111 ? -8.234 25.562 7.023 1 95.62 111 LEU A N 1
ATOM 882 C CA . LEU A 1 111 ? -7.168 26.547 7.227 1 95.62 111 LEU A CA 1
ATOM 883 C C . LEU A 1 111 ? -7.621 27.938 6.797 1 95.62 111 LEU A C 1
ATOM 885 O O . LEU A 1 111 ? -7.273 28.938 7.434 1 95.62 111 LEU A O 1
ATOM 889 N N . THR A 1 112 ? -8.469 27.922 5.684 1 95.38 112 THR A N 1
ATOM 890 C CA . THR A 1 112 ? -8.688 29.234 5.09 1 95.38 112 THR A CA 1
ATOM 891 C C . THR A 1 112 ? -10.156 29.609 5.16 1 95.38 112 THR A C 1
ATOM 893 O O . THR A 1 112 ? -10.523 30.75 4.867 1 95.38 112 THR A O 1
ATOM 896 N N . GLY A 1 113 ? -10.992 28.688 5.504 1 93.75 113 GLY A N 1
ATOM 897 C CA . GLY A 1 113 ? -12.422 28.953 5.512 1 93.75 113 GLY A CA 1
ATOM 898 C C . GLY A 1 113 ? -13.07 28.734 4.156 1 93.75 113 GLY A C 1
ATOM 899 O O . GLY A 1 113 ? -14.297 28.75 4.043 1 93.75 113 GLY A O 1
ATOM 900 N N . HIS A 1 114 ? -12.195 28.5 3.131 1 92.38 114 HIS A N 1
ATOM 901 C CA . HIS A 1 114 ? -12.711 28.312 1.781 1 92.38 114 HIS A CA 1
ATOM 902 C C . HIS A 1 114 ? -12.031 27.125 1.096 1 92.38 114 HIS A C 1
ATOM 904 O O . HIS A 1 114 ? -10.797 27.078 1.02 1 92.38 114 HIS A O 1
ATOM 910 N N . GLY A 1 115 ? -12.773 26.312 0.489 1 87.56 115 GLY A N 1
ATOM 911 C CA . GLY A 1 115 ? -12.281 25.094 -0.131 1 87.56 115 GLY A CA 1
ATOM 912 C C . GLY A 1 115 ? -11.523 25.344 -1.42 1 87.56 115 GLY A C 1
ATOM 913 O O . GLY A 1 115 ? -10.797 24.469 -1.9 1 87.56 115 GLY A O 1
ATOM 914 N N . LYS A 1 116 ? -11.609 26.531 -2.016 1 90.19 116 LYS A N 1
ATOM 915 C CA . LYS A 1 116 ? -10.969 26.812 -3.299 1 90.19 116 LYS A CA 1
ATOM 916 C C . LYS A 1 116 ? -9.688 27.609 -3.111 1 90.19 116 LYS A C 1
ATOM 918 O O . LYS A 1 116 ? -9.133 28.156 -4.074 1 90.19 116 LYS A O 1
ATOM 923 N N . ALA A 1 117 ? -9.25 27.688 -1.904 1 89.94 117 ALA A N 1
ATOM 924 C CA . ALA A 1 117 ? -8.023 28.422 -1.61 1 89.94 117 ALA A CA 1
ATOM 925 C C . ALA A 1 117 ? -6.836 27.812 -2.346 1 89.94 117 ALA A C 1
ATOM 927 O O . ALA A 1 117 ? -6.77 26.594 -2.543 1 89.94 117 ALA A O 1
ATOM 928 N N . ASP A 1 118 ? -5.875 28.625 -2.691 1 91 118 ASP A N 1
ATOM 929 C CA . ASP A 1 118 ? -4.695 28.109 -3.377 1 91 118 ASP A CA 1
ATOM 930 C C . ASP A 1 118 ? -3.602 27.734 -2.379 1 91 118 ASP A C 1
ATOM 932 O O . ASP A 1 118 ? -3.746 27.969 -1.176 1 91 118 ASP A O 1
ATOM 936 N N . LYS A 1 119 ? -2.566 27.172 -2.936 1 87.19 119 LYS A N 1
ATOM 937 C CA . LYS A 1 119 ? -1.502 26.656 -2.078 1 87.19 119 LYS A CA 1
ATOM 938 C C . LYS A 1 119 ? -0.813 27.781 -1.319 1 87.19 119 LYS A C 1
ATOM 940 O O . LYS A 1 119 ? -0.389 27.609 -0.176 1 87.19 119 LYS A O 1
ATOM 945 N N . SER A 1 120 ? -0.757 28.906 -1.911 1 90.5 120 SER A N 1
ATOM 946 C CA . SER A 1 120 ? -0.119 30.047 -1.267 1 90.5 120 SER A CA 1
ATOM 947 C C . SER A 1 120 ? -0.922 30.531 -0.06 1 90.5 120 SER A C 1
ATOM 949 O O . SER A 1 120 ? -0.35 30.922 0.958 1 90.5 120 SER A O 1
ATOM 951 N N . GLN A 1 121 ? -2.189 30.547 -0.198 1 93.12 121 GLN A N 1
ATOM 952 C CA . GLN A 1 121 ? -3.064 30.922 0.909 1 93.12 121 GLN A CA 1
ATOM 953 C C . GLN A 1 121 ? -2.939 29.922 2.062 1 93.12 121 GLN A C 1
ATOM 955 O O . GLN A 1 121 ? -2.918 30.328 3.23 1 93.12 121 GLN A O 1
ATOM 960 N N . VAL A 1 122 ? -2.887 28.719 1.733 1 93 122 VAL A N 1
ATOM 961 C CA . VAL A 1 122 ? -2.725 27.688 2.75 1 93 122 VAL A CA 1
ATOM 962 C C . VAL A 1 122 ? -1.399 27.875 3.482 1 93 122 VAL A C 1
ATOM 964 O O . VAL A 1 122 ? -1.356 27.875 4.715 1 93 122 VAL A O 1
ATOM 967 N N . ALA A 1 123 ? -0.354 28.109 2.678 1 92.19 123 ALA A N 1
ATOM 968 C CA . ALA A 1 123 ? 0.967 28.328 3.264 1 92.19 123 ALA A CA 1
ATOM 969 C C . ALA A 1 123 ? 0.964 29.531 4.195 1 92.19 123 ALA A C 1
ATOM 971 O O . ALA A 1 123 ? 1.551 29.484 5.277 1 92.19 123 ALA A O 1
ATOM 972 N N . PHE A 1 124 ? 0.325 30.531 3.76 1 92.38 124 PHE A N 1
ATOM 973 C CA . PHE A 1 124 ? 0.216 31.75 4.559 1 92.38 124 PHE A CA 1
ATOM 974 C C . PHE A 1 124 ? -0.479 31.469 5.887 1 92.38 124 PHE A C 1
ATOM 976 O O . PHE A 1 124 ? -0.007 31.891 6.945 1 92.38 124 PHE A O 1
ATOM 983 N N . MET A 1 125 ? -1.584 30.766 5.844 1 93.69 125 MET A N 1
ATOM 984 C CA . MET A 1 125 ? -2.359 30.469 7.047 1 93.69 125 MET A CA 1
ATOM 985 C C . MET A 1 125 ? -1.565 29.578 8 1 93.69 125 MET A C 1
ATOM 987 O O . MET A 1 125 ? -1.633 29.766 9.219 1 93.69 125 MET A O 1
ATOM 991 N N . VAL A 1 126 ? -0.834 28.656 7.441 1 94.94 126 VAL A N 1
ATOM 992 C CA . VAL A 1 126 ? 0.008 27.781 8.266 1 94.94 126 VAL A CA 1
ATOM 993 C C . VAL A 1 126 ? 0.998 28.641 9.055 1 94.94 126 VAL A C 1
ATOM 995 O O . VAL A 1 126 ? 1.126 28.469 10.273 1 94.94 126 VAL A O 1
ATOM 998 N N . LYS A 1 127 ? 1.652 29.531 8.367 1 94.06 127 LYS A N 1
ATOM 999 C CA . LYS A 1 127 ? 2.617 30.406 9.016 1 94.06 127 LYS A CA 1
ATOM 1000 C C . LYS A 1 127 ? 1.951 31.25 10.109 1 94.06 127 LYS A C 1
ATOM 1002 O O . LYS A 1 127 ? 2.477 31.359 11.219 1 94.06 127 LYS A O 1
ATOM 1007 N N . ARG A 1 128 ? 0.871 31.766 9.828 1 93.38 128 ARG A N 1
ATOM 1008 C CA . ARG A 1 128 ? 0.137 32.625 10.75 1 93.38 128 ARG A CA 1
ATOM 1009 C C . ARG A 1 128 ? -0.308 31.859 11.984 1 93.38 128 ARG A C 1
ATOM 1011 O O . ARG A 1 128 ? -0.129 32.312 13.117 1 93.38 128 ARG A O 1
ATOM 1018 N N . LEU A 1 129 ? -0.848 30.719 11.812 1 93.12 129 LEU A N 1
ATOM 1019 C CA . LEU A 1 129 ? -1.42 29.938 12.898 1 93.12 129 LEU A CA 1
ATOM 1020 C C . LEU A 1 129 ? -0.33 29.438 13.836 1 93.12 129 LEU A C 1
ATOM 1022 O O . LEU A 1 129 ? -0.562 29.281 15.039 1 93.12 129 LEU A O 1
ATOM 1026 N N . LEU A 1 130 ? 0.845 29.234 13.273 1 94.38 130 LEU A N 1
ATOM 1027 C CA . LEU A 1 130 ? 1.906 28.656 14.086 1 94.38 130 LEU A CA 1
ATOM 1028 C C . LEU A 1 130 ? 2.92 29.719 14.492 1 94.38 130 LEU A C 1
ATOM 1030 O O . LEU A 1 130 ? 3.863 29.438 15.234 1 94.38 130 LEU A O 1
ATOM 1034 N N . GLY A 1 131 ? 2.779 30.859 13.961 1 92.06 131 GLY A N 1
ATOM 1035 C CA . GLY A 1 131 ? 3.678 31.953 14.297 1 92.06 131 GLY A CA 1
ATOM 1036 C C . GLY A 1 131 ? 5.074 31.781 13.742 1 92.06 131 GLY A C 1
ATOM 1037 O O . GLY A 1 131 ? 6.062 32.062 14.414 1 92.06 131 GLY A O 1
ATOM 1038 N N . LEU A 1 132 ? 5.129 31.281 12.555 1 89 132 LEU A N 1
ATOM 1039 C CA . LEU A 1 132 ? 6.422 31.031 11.93 1 89 132 LEU A CA 1
ATOM 1040 C C . LEU A 1 132 ? 6.871 32.25 11.117 1 89 132 LEU A C 1
ATOM 1042 O O . LEU A 1 132 ? 6.051 32.875 10.453 1 89 132 LEU A O 1
ATOM 1046 N N . LYS A 1 133 ? 8.094 32.781 11.203 1 83.38 133 LYS A N 1
ATOM 1047 C CA . LYS A 1 133 ? 8.57 34 10.562 1 83.38 133 LYS A CA 1
ATOM 1048 C C . LYS A 1 133 ? 9.164 33.688 9.195 1 83.38 133 LYS A C 1
ATOM 1050 O O . LYS A 1 133 ? 9.07 34.5 8.281 1 83.38 133 LYS A O 1
ATOM 1055 N N . GLY A 1 134 ? 9.695 32.438 8.906 1 77.62 134 GLY A N 1
ATOM 1056 C CA . GLY A 1 134 ? 10.367 32.125 7.652 1 77.62 134 GLY A CA 1
ATOM 1057 C C . GLY A 1 134 ? 9.539 31.25 6.73 1 77.62 134 GLY A C 1
ATOM 1058 O O . GLY A 1 134 ? 8.508 30.703 7.137 1 77.62 134 GLY A O 1
ATOM 1059 N N . GLU A 1 135 ? 9.93 31.5 5.465 1 75.5 135 GLU A N 1
ATOM 1060 C CA . GLU A 1 135 ? 9.266 30.641 4.48 1 75.5 135 GLU A CA 1
ATOM 1061 C C . GLU A 1 135 ? 9.539 29.172 4.758 1 75.5 135 GLU A C 1
ATOM 1063 O O . GLU A 1 135 ? 10.641 28.797 5.156 1 75.5 135 GLU A O 1
ATOM 1068 N N . ILE A 1 136 ? 8.383 28.516 4.801 1 75.25 136 ILE A N 1
ATOM 1069 C CA . ILE A 1 136 ? 8.539 27.062 4.91 1 75.25 136 ILE A CA 1
ATOM 1070 C C . ILE A 1 136 ? 8.656 26.453 3.518 1 75.25 136 ILE A C 1
ATOM 1072 O O . ILE A 1 136 ? 7.715 26.5 2.727 1 75.25 136 ILE A O 1
ATOM 1076 N N . LYS A 1 137 ? 9.805 26.062 3.031 1 76.31 137 LYS A N 1
ATOM 1077 C CA . LYS A 1 137 ? 10.047 25.406 1.749 1 76.31 137 LYS A CA 1
ATOM 1078 C C . LYS A 1 137 ? 10.68 24.031 1.943 1 76.31 137 LYS A C 1
ATOM 1080 O O . LYS A 1 137 ? 11.484 23.844 2.859 1 76.31 137 LYS A O 1
ATOM 1085 N N . PRO A 1 138 ? 10.18 23.172 0.988 1 75.31 138 PRO A N 1
ATOM 1086 C CA . PRO A 1 138 ? 9.273 23.125 -0.158 1 75.31 138 PRO A CA 1
ATOM 1087 C C . PRO A 1 138 ? 7.805 23.047 0.258 1 75.31 138 PRO A C 1
ATOM 1089 O O . PRO A 1 138 ? 7.5 22.875 1.44 1 75.31 138 PRO A O 1
ATOM 1092 N N . LEU A 1 139 ? 6.832 23.188 -0.634 1 78.69 139 LEU A N 1
ATOM 1093 C CA . LEU A 1 139 ? 5.391 23.25 -0.414 1 78.69 139 LEU A CA 1
ATOM 1094 C C . LEU A 1 139 ? 4.875 21.938 0.177 1 78.69 139 LEU A C 1
ATOM 1096 O O . LEU A 1 139 ? 3.895 21.938 0.923 1 78.69 139 LEU A O 1
ATOM 1100 N N . ASP A 1 140 ? 5.605 20.875 0.005 1 81.56 140 ASP A N 1
ATOM 1101 C CA . ASP A 1 140 ? 5.207 19.578 0.534 1 81.56 140 ASP A CA 1
ATOM 1102 C C . ASP A 1 140 ? 5.219 19.578 2.061 1 81.56 140 ASP A C 1
ATOM 1104 O O . ASP A 1 140 ? 4.383 18.922 2.693 1 81.56 140 ASP A O 1
ATOM 1108 N N . ILE A 1 141 ? 6.062 20.344 2.574 1 89.81 141 ILE A N 1
ATOM 1109 C CA . ILE A 1 141 ? 6.164 20.422 4.027 1 89.81 141 ILE A CA 1
ATOM 1110 C C . ILE A 1 141 ? 4.969 21.203 4.582 1 89.81 141 ILE A C 1
ATOM 1112 O O . ILE A 1 141 ? 4.344 20.766 5.555 1 89.81 141 ILE A O 1
ATOM 1116 N N . THR A 1 142 ? 4.656 22.25 3.877 1 93.06 142 THR A N 1
ATOM 1117 C CA . THR A 1 142 ? 3.537 23.078 4.316 1 93.06 142 THR A CA 1
ATOM 1118 C C . THR A 1 142 ? 2.229 22.297 4.254 1 93.06 142 THR A C 1
ATOM 1120 O O . THR A 1 142 ? 1.382 22.422 5.141 1 93.06 142 THR A O 1
ATOM 1123 N N . ASP A 1 143 ? 2.148 21.5 3.24 1 94.38 143 ASP A N 1
ATOM 1124 C CA . ASP A 1 143 ? 0.938 20.703 3.076 1 94.38 143 ASP A CA 1
ATOM 1125 C C . ASP A 1 143 ? 0.79 19.688 4.207 1 94.38 143 ASP A C 1
ATOM 1127 O O . ASP A 1 143 ? -0.315 19.469 4.703 1 94.38 143 ASP A O 1
ATOM 1131 N N . ALA A 1 144 ? 1.87 19.141 4.617 1 97 144 ALA A N 1
ATOM 1132 C CA . ALA A 1 144 ? 1.832 18.203 5.734 1 97 144 ALA A CA 1
ATOM 1133 C C . ALA A 1 144 ? 1.438 18.906 7.031 1 97 144 ALA A C 1
ATOM 1135 O O . ALA A 1 144 ? 0.656 18.375 7.82 1 97 144 ALA A O 1
ATOM 1136 N N . ILE A 1 145 ? 1.961 20.062 7.223 1 97.5 145 ILE A N 1
ATOM 1137 C CA . ILE A 1 145 ? 1.612 20.859 8.398 1 97.5 145 ILE A CA 1
ATOM 1138 C C . ILE A 1 145 ? 0.12 21.172 8.375 1 97.5 145 ILE A C 1
ATOM 1140 O O . ILE A 1 145 ? -0.56 21.062 9.398 1 97.5 145 ILE A O 1
ATOM 1144 N N . ALA A 1 146 ? -0.335 21.531 7.188 1 97.25 146 ALA A N 1
ATOM 1145 C CA . ALA A 1 146 ? -1.745 21.891 7.023 1 97.25 146 ALA A CA 1
ATOM 1146 C C . ALA A 1 146 ? -2.645 20.719 7.426 1 97.25 146 ALA A C 1
ATOM 1148 O O . ALA A 1 146 ? -3.672 20.922 8.078 1 97.25 146 ALA A O 1
ATOM 1149 N N . VAL A 1 147 ? -2.27 19.562 7.074 1 97.81 147 VAL A N 1
ATOM 1150 C CA . VAL A 1 147 ? -3.037 18.375 7.414 1 97.81 147 VAL A CA 1
ATOM 1151 C C . VAL A 1 147 ? -3.064 18.188 8.93 1 97.81 147 VAL A C 1
ATOM 1153 O O . VAL A 1 147 ? -4.117 17.906 9.508 1 97.81 147 VAL A O 1
ATOM 1156 N N . ALA A 1 148 ? -1.93 18.359 9.586 1 98.19 148 ALA A N 1
ATOM 1157 C CA . ALA A 1 148 ? -1.837 18.219 11.039 1 98.19 148 ALA A CA 1
ATOM 1158 C C . ALA A 1 148 ? -2.705 19.25 11.742 1 98.19 148 ALA A C 1
ATOM 1160 O O . ALA A 1 148 ? -3.41 18.922 12.703 1 98.19 148 ALA A O 1
ATOM 1161 N N . ILE A 1 149 ? -2.695 20.453 11.242 1 97.44 149 ILE A N 1
ATOM 1162 C CA . ILE A 1 149 ? -3.504 21.516 11.82 1 97.44 149 ILE A CA 1
ATOM 1163 C C . ILE A 1 149 ? -4.984 21.188 11.664 1 97.44 149 ILE A C 1
ATOM 1165 O O . ILE A 1 149 ? -5.77 21.344 12.602 1 97.44 149 ILE A O 1
ATOM 1169 N N . THR A 1 150 ? -5.336 20.766 10.469 1 97.56 150 THR A N 1
ATOM 1170 C CA . THR A 1 150 ? -6.723 20.391 10.203 1 97.56 150 THR A CA 1
ATOM 1171 C C . THR A 1 150 ? -7.215 19.375 11.234 1 97.56 150 THR A C 1
ATOM 1173 O O . THR A 1 150 ? -8.305 19.531 11.797 1 97.56 150 THR A O 1
ATOM 1176 N N . HIS A 1 151 ? -6.418 18.375 11.523 1 97.81 151 HIS A N 1
ATOM 1177 C CA . HIS A 1 151 ? -6.793 17.359 12.484 1 97.81 151 HIS A CA 1
ATOM 1178 C C . HIS A 1 151 ? -6.895 17.922 13.891 1 97.81 151 HIS A C 1
ATOM 1180 O O . HIS A 1 151 ? -7.805 17.578 14.648 1 97.81 151 HIS A O 1
ATOM 1186 N N . SER A 1 152 ? -5.988 18.812 14.266 1 96.69 152 SER A N 1
ATOM 1187 C CA . SER A 1 152 ? -6.004 19.406 15.594 1 96.69 152 SER A CA 1
ATOM 1188 C C . SER A 1 152 ? -7.293 20.188 15.836 1 96.69 152 SER A C 1
ATOM 1190 O O . SER A 1 152 ? -7.812 20.219 16.953 1 96.69 152 SER A O 1
ATOM 1192 N N . GLN A 1 153 ? -7.785 20.781 14.773 1 93.62 153 GLN A N 1
ATOM 1193 C CA . GLN A 1 153 ? -9.016 21.562 14.883 1 93.62 153 GLN A CA 1
ATOM 1194 C C . GLN A 1 153 ? -10.227 20.656 15.078 1 93.62 153 GLN A C 1
ATOM 1196 O O . GLN A 1 153 ? -11.195 21.031 15.734 1 93.62 153 GLN A O 1
ATOM 1201 N N . ARG A 1 154 ? -10.203 19.516 14.453 1 90 154 ARG A N 1
ATOM 1202 C CA . ARG A 1 154 ? -11.281 18.531 14.617 1 90 154 ARG A CA 1
ATOM 1203 C C . ARG A 1 154 ? -11.32 18.016 16.047 1 90 154 ARG A C 1
ATOM 1205 O O . ARG A 1 154 ? -12.398 17.781 16.594 1 90 154 ARG A O 1
ATOM 1212 N N . ILE A 1 155 ? -10.164 17.703 16.641 1 84.38 155 ILE A N 1
ATOM 1213 C CA . ILE A 1 155 ? -10.07 17.25 18.031 1 84.38 155 ILE A CA 1
ATOM 1214 C C . ILE A 1 155 ? -10.688 18.297 18.953 1 84.38 155 ILE A C 1
ATOM 1216 O O . ILE A 1 155 ? -11.414 17.953 19.891 1 84.38 155 ILE A O 1
ATOM 1220 N N . LYS A 1 156 ? -10.336 19.562 18.719 1 70.75 156 LYS A N 1
ATOM 1221 C CA . LYS A 1 156 ? -10.852 20.656 19.547 1 70.75 156 LYS A CA 1
ATOM 1222 C C . LYS A 1 156 ? -12.375 20.688 19.531 1 70.75 156 LYS A C 1
ATOM 1224 O O . LYS A 1 156 ? -13.016 20.891 20.562 1 70.75 156 LYS A O 1
ATOM 1229 N N . LEU A 1 157 ? -12.938 20.469 18.281 1 62.62 157 LEU A N 1
ATOM 1230 C CA . LEU A 1 157 ? -14.391 20.516 18.156 1 62.62 157 LEU A CA 1
ATOM 1231 C C . LEU A 1 157 ? -15.023 19.25 18.734 1 62.62 157 LEU A C 1
ATOM 1233 O O . LEU A 1 157 ? -16.156 19.281 19.203 1 62.62 157 LEU A O 1
ATOM 1237 N N . GLY A 1 158 ? -14.562 18.016 18.391 1 59.31 158 GLY A N 1
ATOM 1238 C CA . GLY A 1 158 ? -15.102 16.781 18.938 1 59.31 158 GLY A CA 1
ATOM 1239 C C . GLY A 1 158 ? -15.023 16.703 20.438 1 59.31 158 GLY A C 1
ATOM 1240 O O . GLY A 1 158 ? -15.609 15.805 21.047 1 59.31 158 GLY A O 1
ATOM 1241 N N . GLY A 1 159 ? -14.164 17.344 20.984 1 45.53 159 GLY A N 1
ATOM 1242 C CA . GLY A 1 159 ? -14.227 17.562 22.422 1 45.53 159 GLY A CA 1
ATOM 1243 C C . GLY A 1 159 ? -15.398 18.422 22.844 1 45.53 159 GLY A C 1
ATOM 1244 O O . GLY A 1 159 ? -15.617 18.641 24.047 1 45.53 159 GLY A O 1
ATOM 1245 N N . ILE A 1 160 ? -15.977 19.266 21.984 1 39.5 160 ILE A N 1
ATOM 1246 C CA . ILE A 1 160 ? -17.234 19.922 22.281 1 39.5 160 ILE A CA 1
ATOM 1247 C C . ILE A 1 160 ? -18.406 19.031 21.875 1 39.5 160 ILE A C 1
ATOM 1249 O O . ILE A 1 160 ? -18.484 18.594 20.719 1 39.5 160 ILE A O 1
ATOM 1253 N N . PRO A 1 161 ? -19.125 18.281 22.734 1 36.94 161 PRO A N 1
ATOM 1254 C CA . PRO A 1 161 ? -20.344 17.562 22.406 1 36.94 161 PRO A CA 1
ATOM 1255 C C . PRO A 1 161 ? -21.266 18.344 21.469 1 36.94 161 PRO A C 1
ATOM 1257 O O . PRO A 1 161 ? -21.578 19.516 21.734 1 36.94 161 PRO A O 1
ATOM 1260 N N . THR A 1 162 ? -21.141 18.203 20.031 1 28.27 162 THR A N 1
ATOM 1261 C CA . THR A 1 162 ? -22.328 18.75 19.406 1 28.27 162 THR A CA 1
ATOM 1262 C C . THR A 1 162 ? -23.562 17.938 19.781 1 28.27 162 THR A C 1
ATOM 1264 O O . THR A 1 162 ? -23.484 16.703 19.922 1 28.27 162 THR A O 1
ATOM 1267 N N . MET B 1 1 ? 11.789 -26.078 -3.555 1 95.06 1 MET B N 1
ATOM 1268 C CA . MET B 1 1 ? 11.562 -24.641 -3.4 1 95.06 1 MET B CA 1
ATOM 1269 C C . MET B 1 1 ? 10.078 -24.328 -3.328 1 95.06 1 MET B C 1
ATOM 1271 O O . MET B 1 1 ? 9.297 -24.797 -4.152 1 95.06 1 MET B O 1
ATOM 1275 N N . ASN B 1 2 ? 9.586 -23.562 -2.309 1 98 2 ASN B N 1
ATOM 1276 C CA . ASN B 1 2 ? 8.188 -23.172 -2.201 1 98 2 ASN B CA 1
ATOM 1277 C C . ASN B 1 2 ? 7.957 -21.766 -2.76 1 98 2 ASN B C 1
ATOM 1279 O O . ASN B 1 2 ? 8.586 -20.812 -2.312 1 98 2 ASN B O 1
ATOM 1283 N N . ILE B 1 3 ? 7.059 -21.688 -3.684 1 98.19 3 ILE B N 1
ATOM 1284 C CA . ILE B 1 3 ? 6.715 -20.438 -4.344 1 98.19 3 ILE B CA 1
ATOM 1285 C C . ILE B 1 3 ? 5.309 -20 -3.934 1 98.19 3 ILE B C 1
ATOM 1287 O O . ILE B 1 3 ? 4.359 -20.781 -4.043 1 98.19 3 ILE B O 1
ATOM 1291 N N . LEU B 1 4 ? 5.219 -18.859 -3.432 1 98.56 4 LEU B N 1
ATOM 1292 C CA . LEU B 1 4 ? 3.912 -18.281 -3.141 1 98.56 4 LEU B CA 1
ATOM 1293 C C . LEU B 1 4 ? 3.424 -17.438 -4.305 1 98.56 4 LEU B C 1
ATOM 1295 O O . LEU B 1 4 ? 4.043 -16.422 -4.641 1 98.56 4 LEU B O 1
ATOM 1299 N N . GLY B 1 5 ? 2.398 -17.844 -4.945 1 98.31 5 GLY B N 1
ATOM 1300 C CA . GLY B 1 5 ? 1.709 -17.047 -5.945 1 98.31 5 GLY B CA 1
ATOM 1301 C C . GLY B 1 5 ? 0.527 -16.281 -5.387 1 98.31 5 GLY B C 1
ATOM 1302 O O . GLY B 1 5 ? -0.268 -16.812 -4.617 1 98.31 5 GLY B O 1
ATOM 1303 N N . ILE B 1 6 ? 0.435 -15.023 -5.781 1 97.56 6 ILE B N 1
ATOM 1304 C CA . ILE B 1 6 ? -0.644 -14.188 -5.273 1 97.56 6 ILE B CA 1
ATOM 1305 C C . ILE B 1 6 ? -1.345 -13.484 -6.434 1 97.56 6 ILE B C 1
ATOM 1307 O O . ILE B 1 6 ? -0.688 -12.945 -7.332 1 97.56 6 ILE B O 1
ATOM 1311 N N . ASP B 1 7 ? -2.596 -13.539 -6.453 1 94.56 7 ASP B N 1
ATOM 1312 C CA . ASP B 1 7 ? -3.467 -12.766 -7.332 1 94.56 7 ASP B CA 1
ATOM 1313 C C . ASP B 1 7 ? -4.324 -11.781 -6.539 1 94.56 7 ASP B C 1
ATOM 1315 O O . ASP B 1 7 ? -5.441 -12.109 -6.137 1 94.56 7 ASP B O 1
ATOM 1319 N N . PRO B 1 8 ? -3.773 -10.609 -6.41 1 92.31 8 PRO B N 1
ATOM 1320 C CA . PRO B 1 8 ? -4.461 -9.656 -5.539 1 92.31 8 PRO B CA 1
ATOM 1321 C C . PRO B 1 8 ? -5.773 -9.148 -6.137 1 92.31 8 PRO B C 1
ATOM 1323 O O . PRO B 1 8 ? -5.855 -8.906 -7.344 1 92.31 8 PRO B O 1
ATOM 1326 N N . GLY B 1 9 ? -6.863 -9.086 -5.289 1 86.19 9 GLY B N 1
ATOM 1327 C CA . GLY B 1 9 ? -8.148 -8.484 -5.609 1 86.19 9 GLY B CA 1
ATOM 1328 C C . GLY B 1 9 ? -8.672 -7.574 -4.512 1 86.19 9 GLY B C 1
ATOM 1329 O O . GLY B 1 9 ? -8.172 -7.602 -3.387 1 86.19 9 GLY B O 1
ATOM 1330 N N . SER B 1 10 ? -9.664 -6.727 -4.879 1 79.5 10 SER B N 1
ATOM 1331 C CA . SER B 1 10 ? -10.203 -5.777 -3.906 1 79.5 10 SER B CA 1
ATOM 1332 C C . SER B 1 10 ? -11.148 -6.465 -2.926 1 79.5 10 SER B C 1
ATOM 1334 O O . SER B 1 10 ? -11.32 -6.008 -1.795 1 79.5 10 SER B O 1
ATOM 1336 N N . ARG B 1 11 ? -11.672 -7.617 -3.293 1 85.12 11 ARG B N 1
ATOM 1337 C CA . ARG B 1 11 ? -12.609 -8.312 -2.416 1 85.12 11 ARG B CA 1
ATOM 1338 C C . ARG B 1 11 ? -12.078 -9.695 -2.043 1 85.12 11 ARG B C 1
ATOM 1340 O O . ARG B 1 11 ? -12.234 -10.141 -0.904 1 85.12 11 ARG B O 1
ATOM 1347 N N . ASN B 1 12 ? -11.5 -10.266 -3.039 1 90.5 12 ASN B N 1
ATOM 1348 C CA . ASN B 1 12 ? -10.898 -11.578 -2.857 1 90.5 12 ASN B CA 1
ATOM 1349 C C . ASN B 1 12 ? -9.461 -11.609 -3.365 1 90.5 12 ASN B C 1
ATOM 1351 O O . ASN B 1 12 ? -9.164 -11.078 -4.438 1 90.5 12 ASN B O 1
ATOM 1355 N N . CYS B 1 13 ? -8.617 -12.141 -2.588 1 93.25 13 CYS B N 1
ATOM 1356 C CA . CYS B 1 13 ? -7.23 -12.352 -2.99 1 93.25 13 CYS B CA 1
ATOM 1357 C C . CYS B 1 13 ? -6.902 -13.844 -3.043 1 93.25 13 CYS B C 1
ATOM 1359 O O . CYS B 1 13 ? -6.965 -14.531 -2.025 1 93.25 13 CYS B O 1
ATOM 1361 N N . GLY B 1 14 ? -6.617 -14.312 -4.219 1 95.5 14 GLY B N 1
ATOM 1362 C CA . GLY B 1 14 ? -6.18 -15.688 -4.348 1 95.5 14 GLY B CA 1
ATOM 1363 C C . GLY B 1 14 ? -4.715 -15.883 -4 1 95.5 14 GLY B C 1
ATOM 1364 O O . GLY B 1 14 ? -3.885 -15.016 -4.273 1 95.5 14 GLY B O 1
ATOM 1365 N N . TYR B 1 15 ? -4.426 -17.016 -3.408 1 97.44 15 TYR B N 1
ATOM 1366 C CA . TYR B 1 15 ? -3.037 -17.391 -3.156 1 97.44 15 TYR B CA 1
ATOM 1367 C C . TYR B 1 15 ? -2.818 -18.875 -3.389 1 97.44 15 TYR B C 1
ATOM 1369 O O . TYR B 1 15 ? -3.768 -19.656 -3.348 1 97.44 15 TYR B O 1
ATOM 1377 N N . ALA B 1 16 ? -1.582 -19.203 -3.705 1 97.69 16 ALA B N 1
ATOM 1378 C CA . ALA B 1 16 ? -1.199 -20.594 -3.883 1 97.69 16 ALA B CA 1
ATOM 1379 C C . ALA B 1 16 ? 0.259 -20.828 -3.49 1 97.69 16 ALA B C 1
ATOM 1381 O O . ALA B 1 16 ? 1.106 -19.953 -3.709 1 97.69 16 ALA B O 1
ATOM 1382 N N . ILE B 1 17 ? 0.5 -21.922 -2.898 1 98.31 17 ILE B N 1
ATOM 1383 C CA . ILE B 1 17 ? 1.861 -22.359 -2.609 1 98.31 17 ILE B CA 1
ATOM 1384 C C . ILE B 1 17 ? 2.219 -23.547 -3.492 1 98.31 17 ILE B C 1
ATOM 1386 O O . ILE B 1 17 ? 1.568 -24.594 -3.426 1 98.31 17 ILE B O 1
ATOM 1390 N N . LEU B 1 18 ? 3.16 -23.328 -4.285 1 97.75 18 LEU B N 1
ATOM 1391 C CA . LEU B 1 18 ? 3.658 -24.328 -5.227 1 97.75 18 LEU B CA 1
ATOM 1392 C C . LEU B 1 18 ? 5.043 -24.828 -4.812 1 97.75 18 LEU B C 1
ATOM 1394 O O . LEU B 1 18 ? 5.953 -24.016 -4.605 1 97.75 18 LEU B O 1
ATOM 1398 N N . HIS B 1 19 ? 5.18 -26.125 -4.578 1 97.75 19 HIS B N 1
ATOM 1399 C CA . HIS B 1 19 ? 6.512 -26.688 -4.391 1 97.75 19 HIS B CA 1
ATOM 1400 C C . HIS B 1 19 ? 7.148 -27.047 -5.727 1 97.75 19 HIS B C 1
ATOM 1402 O O . HIS B 1 19 ? 6.629 -27.891 -6.465 1 97.75 19 HIS B O 1
ATOM 1408 N N . HIS B 1 20 ? 8.195 -26.359 -6.008 1 96.69 20 HIS B N 1
ATOM 1409 C CA . HIS B 1 20 ? 8.914 -26.594 -7.25 1 96.69 20 HIS B CA 1
ATOM 1410 C C . HIS B 1 20 ? 10.125 -27.5 -7.023 1 96.69 20 HIS B C 1
ATOM 1412 O O . HIS B 1 20 ? 11 -27.172 -6.207 1 96.69 20 HIS B O 1
ATOM 1418 N N . ASP B 1 21 ? 10.141 -28.594 -7.723 1 94.19 21 ASP B N 1
ATOM 1419 C CA . ASP B 1 21 ? 11.266 -29.516 -7.762 1 94.19 21 ASP B CA 1
ATOM 1420 C C . ASP B 1 21 ? 11.859 -29.609 -9.164 1 94.19 21 ASP B C 1
ATOM 1422 O O . ASP B 1 21 ? 11.164 -29.969 -10.117 1 94.19 21 ASP B O 1
ATOM 1426 N N . PRO B 1 22 ? 13.117 -29.203 -9.312 1 88.81 22 PRO B N 1
ATOM 1427 C CA . PRO B 1 22 ? 13.727 -29.203 -10.648 1 88.81 22 PRO B CA 1
ATOM 1428 C C . PRO B 1 22 ? 13.617 -30.562 -11.336 1 88.81 22 PRO B C 1
ATOM 1430 O O . PRO B 1 22 ? 13.57 -30.641 -12.562 1 88.81 22 PRO B O 1
ATOM 1433 N N . LYS B 1 23 ? 13.641 -31.703 -10.633 1 89.94 23 LYS B N 1
ATOM 1434 C CA . LYS B 1 23 ? 13.602 -33.031 -11.211 1 89.94 23 LYS B CA 1
ATOM 1435 C C . LYS B 1 23 ? 12.164 -33.562 -11.312 1 89.94 23 LYS B C 1
ATOM 1437 O O . LYS B 1 23 ? 11.766 -34.094 -12.344 1 89.94 23 LYS B O 1
ATOM 1442 N N . LYS B 1 24 ? 11.297 -33.312 -10.297 1 91.75 24 LYS B N 1
ATOM 1443 C CA . LYS B 1 24 ? 9.969 -33.906 -10.195 1 91.75 24 LYS B CA 1
ATOM 1444 C C . LYS B 1 24 ? 8.898 -32.938 -10.711 1 91.75 24 LYS B C 1
ATOM 1446 O O . LYS B 1 24 ? 7.75 -33.344 -10.922 1 91.75 24 LYS B O 1
ATOM 1451 N N . GLY B 1 25 ? 9.305 -31.688 -10.859 1 92.25 25 GLY B N 1
ATOM 1452 C CA . GLY B 1 25 ? 8.344 -30.703 -11.336 1 92.25 25 GLY B CA 1
ATOM 1453 C C . GLY B 1 25 ? 7.617 -30 -10.211 1 92.25 25 GLY B C 1
ATOM 1454 O O . GLY B 1 25 ? 8.164 -29.828 -9.117 1 92.25 25 GLY B O 1
ATOM 1455 N N . ASN B 1 26 ? 6.371 -29.469 -10.539 1 95.62 26 ASN B N 1
ATOM 1456 C CA . ASN B 1 26 ? 5.613 -28.656 -9.602 1 95.62 26 ASN B CA 1
ATOM 1457 C C . ASN B 1 26 ? 4.547 -29.469 -8.883 1 95.62 26 ASN B C 1
ATOM 1459 O O . ASN B 1 26 ? 3.904 -30.328 -9.484 1 95.62 26 ASN B O 1
ATOM 1463 N N . ARG B 1 27 ? 4.398 -29.203 -7.68 1 96.19 27 ARG B N 1
ATOM 1464 C CA . ARG B 1 27 ? 3.316 -29.766 -6.871 1 96.19 27 ARG B CA 1
ATOM 1465 C C . ARG B 1 27 ? 2.6 -28.672 -6.086 1 96.19 27 ARG B C 1
ATOM 1467 O O . ARG B 1 27 ? 3.244 -27.828 -5.453 1 96.19 27 ARG B O 1
ATOM 1474 N N . LEU B 1 28 ? 1.265 -28.766 -6.066 1 96.38 28 LEU B N 1
ATOM 1475 C CA . LEU B 1 28 ? 0.481 -27.797 -5.301 1 96.38 28 LEU B CA 1
ATOM 1476 C C . LEU B 1 28 ? 0.452 -28.172 -3.824 1 96.38 28 LEU B C 1
ATOM 1478 O O . LEU B 1 28 ? 0.034 -29.281 -3.465 1 96.38 28 LEU B O 1
ATOM 1482 N N . VAL B 1 29 ? 0.893 -27.312 -2.988 1 97.06 29 VAL B N 1
ATOM 1483 C CA . VAL B 1 29 ? 0.936 -27.547 -1.55 1 97.06 29 VAL B CA 1
ATOM 1484 C C . VAL B 1 29 ? -0.363 -27.062 -0.907 1 97.06 29 VAL B C 1
ATOM 1486 O O . VAL B 1 29 ? -0.978 -27.781 -0.118 1 97.06 29 VAL B O 1
ATOM 1489 N N . GLU B 1 30 ? -0.77 -25.859 -1.266 1 96.06 30 GLU B N 1
ATOM 1490 C CA . GLU B 1 30 ? -1.964 -25.219 -0.723 1 96.06 30 GLU B CA 1
ATOM 1491 C C . GLU B 1 30 ? -2.455 -24.109 -1.637 1 96.06 30 GLU B C 1
ATOM 1493 O O . GLU B 1 30 ? -1.655 -23.453 -2.309 1 96.06 30 GLU B O 1
ATOM 1498 N N . ALA B 1 31 ? -3.73 -23.969 -1.633 1 96 31 ALA B N 1
ATOM 1499 C CA . ALA B 1 31 ? -4.328 -22.828 -2.324 1 96 31 ALA B CA 1
ATOM 1500 C C . ALA B 1 31 ? -5.605 -22.359 -1.626 1 96 31 ALA B C 1
ATOM 1502 O O . ALA B 1 31 ? -6.277 -23.156 -0.966 1 96 31 ALA B O 1
ATOM 1503 N N . GLY B 1 32 ? -5.859 -21.094 -1.72 1 94.88 32 GLY B N 1
ATOM 1504 C CA . GLY B 1 32 ? -7.055 -20.594 -1.063 1 94.88 32 GLY B CA 1
ATOM 1505 C C . GLY B 1 32 ? -7.363 -19.156 -1.417 1 94.88 32 GLY B C 1
ATOM 1506 O O . GLY B 1 32 ? -6.75 -18.578 -2.322 1 94.88 32 GLY B O 1
ATOM 1507 N N . LEU B 1 33 ? -8.422 -18.688 -0.781 1 95.25 33 LEU B N 1
ATOM 1508 C CA . LEU B 1 33 ? -8.883 -17.312 -0.957 1 95.25 33 LEU B CA 1
ATOM 1509 C C . LEU B 1 33 ? -8.852 -16.547 0.368 1 95.25 33 LEU B C 1
ATOM 1511 O O . LEU B 1 33 ? -9.281 -17.078 1.397 1 95.25 33 LEU B O 1
ATOM 1515 N N . ILE B 1 34 ? -8.211 -15.453 0.274 1 94.56 34 ILE B N 1
ATOM 1516 C CA . ILE B 1 34 ? -8.359 -14.516 1.379 1 94.56 34 ILE B CA 1
ATOM 1517 C C . ILE B 1 34 ? -9.531 -13.578 1.104 1 94.56 34 ILE B C 1
ATOM 1519 O O . ILE B 1 34 ? -9.469 -12.75 0.189 1 94.56 34 ILE B O 1
ATOM 1523 N N . LYS B 1 35 ? -10.562 -13.695 1.869 1 93.94 35 LYS B N 1
ATOM 1524 C CA . LYS B 1 35 ? -11.758 -12.875 1.694 1 93.94 35 LYS B CA 1
ATOM 1525 C C . LYS B 1 35 ? -11.711 -11.633 2.578 1 93.94 35 LYS B C 1
ATOM 1527 O O . LYS B 1 35 ? -11.469 -11.734 3.783 1 93.94 35 LYS B O 1
ATOM 1532 N N . ILE B 1 36 ? -11.898 -10.555 1.982 1 91.88 36 ILE B N 1
ATOM 1533 C CA . ILE B 1 36 ? -11.922 -9.289 2.705 1 91.88 36 ILE B CA 1
ATOM 1534 C C . ILE B 1 36 ? -13.367 -8.906 3.016 1 91.88 36 ILE B C 1
ATOM 1536 O O . ILE B 1 36 ? -14.156 -8.625 2.105 1 91.88 36 ILE B O 1
ATOM 1540 N N . LYS B 1 37 ? -13.742 -8.844 4.277 1 92.81 37 LYS B N 1
ATOM 1541 C CA . LYS B 1 37 ? -15.117 -8.602 4.699 1 92.81 37 LYS B CA 1
ATOM 1542 C C . LYS B 1 37 ? -15.281 -7.191 5.262 1 92.81 37 LYS B C 1
ATOM 1544 O O . LYS B 1 37 ? -16.391 -6.641 5.262 1 92.81 37 LYS B O 1
ATOM 1549 N N . GLU B 1 38 ? -14.234 -6.656 5.711 1 90.62 38 GLU B N 1
ATOM 1550 C CA . GLU B 1 38 ? -14.297 -5.344 6.348 1 90.62 38 GLU B CA 1
ATOM 1551 C C . GLU B 1 38 ? -14.789 -4.277 5.371 1 90.62 38 GLU B C 1
ATOM 1553 O O . GLU B 1 38 ? -14.742 -4.473 4.156 1 90.62 38 GLU B O 1
ATOM 1558 N N . ARG B 1 39 ? -15.195 -3.195 5.953 1 88.56 39 ARG B N 1
ATOM 1559 C CA . ARG B 1 39 ? -15.859 -2.189 5.129 1 88.56 39 ARG B CA 1
ATOM 1560 C C 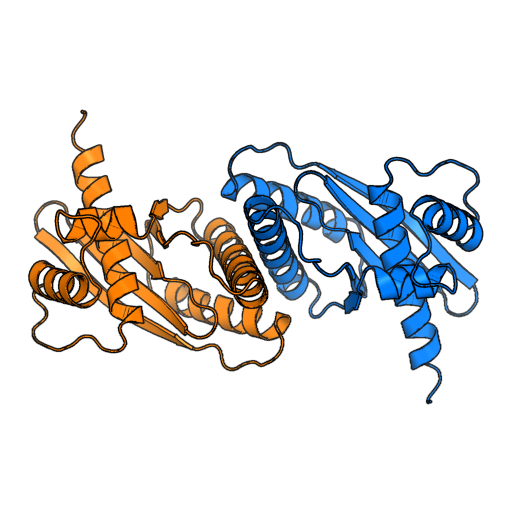. ARG B 1 39 ? -14.945 -0.988 4.898 1 88.56 39 ARG B C 1
ATOM 1562 O O . ARG B 1 39 ? -14.977 -0.375 3.83 1 88.56 39 ARG B O 1
ATOM 1569 N N . THR B 1 40 ? -14.188 -0.618 5.879 1 93.19 40 THR B N 1
ATOM 1570 C CA . THR B 1 40 ? -13.328 0.552 5.746 1 93.19 40 THR B CA 1
ATOM 1571 C C . THR B 1 40 ? -11.938 0.15 5.246 1 93.19 40 THR B C 1
ATOM 1573 O O . THR B 1 40 ? -11.414 -0.9 5.625 1 93.19 40 THR B O 1
ATOM 1576 N N . LEU B 1 41 ? -11.414 0.946 4.426 1 92.69 41 LEU B N 1
ATOM 1577 C CA . LEU B 1 41 ? -10.164 0.644 3.734 1 92.69 41 LEU B CA 1
ATOM 1578 C C . LEU B 1 41 ? -9.078 0.249 4.727 1 92.69 41 LEU B C 1
ATOM 1580 O O . LEU B 1 41 ? -8.359 -0.729 4.508 1 92.69 41 LEU B O 1
ATOM 1584 N N . GLN B 1 42 ? -8.922 0.985 5.852 1 95.25 42 GLN B N 1
ATOM 1585 C CA . GLN B 1 42 ? -7.902 0.698 6.855 1 95.25 42 GLN B CA 1
ATOM 1586 C C . GLN B 1 42 ? -8.047 -0.721 7.398 1 95.25 42 GLN B C 1
ATOM 1588 O O . GLN B 1 42 ? -7.066 -1.463 7.484 1 95.25 42 GLN B O 1
ATOM 1593 N N . HIS B 1 43 ? -9.289 -1.104 7.676 1 95.69 43 HIS B N 1
ATOM 1594 C CA . HIS B 1 43 ? -9.539 -2.432 8.227 1 95.69 43 HIS B CA 1
ATOM 1595 C C . HIS B 1 43 ? -9.406 -3.508 7.156 1 95.69 43 HIS B C 1
ATOM 1597 O O . HIS B 1 43 ? -8.992 -4.633 7.445 1 95.69 43 HIS B O 1
ATOM 1603 N N . GLN B 1 44 ? -9.82 -3.148 5.957 1 96.25 44 GLN B N 1
ATOM 1604 C CA . GLN B 1 44 ? -9.625 -4.082 4.852 1 96.25 44 GLN B CA 1
ATOM 1605 C C . GLN B 1 44 ? -8.148 -4.434 4.688 1 96.25 44 GLN B C 1
ATOM 1607 O O . GLN B 1 44 ? -7.801 -5.602 4.484 1 96.25 44 GLN B O 1
ATOM 1612 N N . ILE B 1 45 ? -7.293 -3.432 4.777 1 96.31 45 ILE B N 1
ATOM 1613 C CA . ILE B 1 45 ? -5.852 -3.619 4.637 1 96.31 45 ILE B CA 1
ATOM 1614 C C . ILE B 1 45 ? -5.344 -4.551 5.738 1 96.31 45 ILE B C 1
ATOM 1616 O O . ILE B 1 45 ? -4.586 -5.484 5.465 1 96.31 45 ILE B O 1
ATOM 1620 N N . LEU B 1 46 ? -5.797 -4.336 6.926 1 96.06 46 LEU B N 1
ATOM 1621 C CA . LEU B 1 46 ? -5.367 -5.156 8.055 1 96.06 46 LEU B CA 1
ATOM 1622 C C . LEU B 1 46 ? -5.816 -6.602 7.875 1 96.06 46 LEU B C 1
ATOM 1624 O O . LEU B 1 46 ? -5.031 -7.531 8.078 1 96.06 46 LEU B O 1
ATOM 1628 N N . GLU B 1 47 ? -7.086 -6.727 7.504 1 95.75 47 GLU B N 1
ATOM 1629 C CA . GLU B 1 47 ? -7.637 -8.062 7.293 1 95.75 47 GLU B CA 1
ATOM 1630 C C . GLU B 1 47 ? -6.883 -8.805 6.195 1 95.75 47 GLU B C 1
ATOM 1632 O O . GLU B 1 47 ? -6.562 -9.984 6.344 1 95.75 47 GLU B O 1
ATOM 1637 N N . PHE B 1 48 ?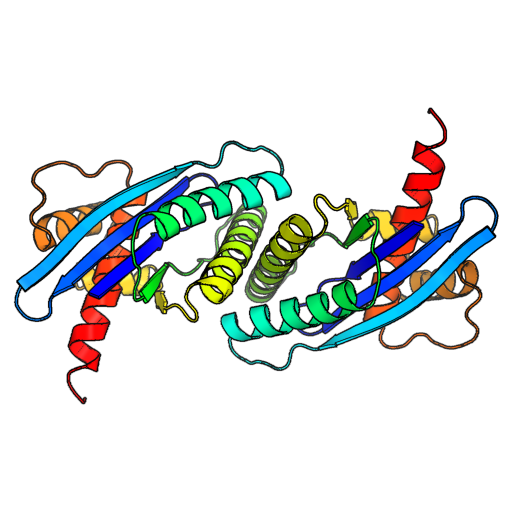 -6.617 -8.086 5.156 1 94.62 48 PHE B N 1
ATOM 1638 C CA . PHE B 1 48 ? -5.887 -8.633 4.02 1 94.62 48 PHE B CA 1
ATOM 1639 C C . PHE B 1 48 ? -4.504 -9.117 4.445 1 94.62 48 PHE B C 1
ATOM 1641 O O . PHE B 1 48 ? -4.145 -10.273 4.199 1 94.62 48 PHE B O 1
ATOM 1648 N N . VAL B 1 49 ? -3.734 -8.305 5.121 1 95.38 49 VAL B N 1
ATOM 1649 C CA . VAL B 1 49 ? -2.365 -8.609 5.52 1 95.38 49 VAL B CA 1
ATOM 1650 C C . VAL B 1 49 ? -2.367 -9.711 6.578 1 95.38 49 VAL B C 1
ATOM 1652 O O . VAL B 1 49 ? -1.47 -10.555 6.609 1 95.38 49 VAL B O 1
ATOM 1655 N N . GLU B 1 50 ? -3.342 -9.703 7.406 1 95.19 50 GLU B N 1
ATOM 1656 C CA . GLU B 1 50 ? -3.479 -10.773 8.391 1 95.19 50 GLU B CA 1
ATOM 1657 C C . GLU B 1 50 ? -3.682 -12.125 7.707 1 95.19 50 GLU B C 1
ATOM 1659 O O . GLU B 1 50 ? -3.156 -13.141 8.164 1 95.19 50 GLU B O 1
ATOM 1664 N N . GLY B 1 51 ? -4.523 -12.133 6.695 1 95.19 51 GLY B N 1
ATOM 1665 C CA . GLY B 1 51 ? -4.691 -13.344 5.91 1 95.19 51 GLY B CA 1
ATOM 1666 C C . GLY B 1 51 ? -3.389 -13.859 5.324 1 95.19 51 GLY B C 1
ATOM 1667 O O . GLY B 1 51 ? -3.105 -15.055 5.375 1 95.19 51 GLY B O 1
ATOM 1668 N N . ILE B 1 52 ? -2.574 -12.938 4.816 1 95.81 52 ILE B N 1
ATOM 1669 C CA . ILE B 1 52 ? -1.277 -13.297 4.254 1 95.81 52 ILE B CA 1
ATOM 1670 C C . ILE B 1 52 ? -0.363 -13.828 5.359 1 95.81 52 ILE B C 1
ATOM 1672 O O . ILE B 1 52 ? 0.341 -14.82 5.168 1 95.81 52 ILE B O 1
ATOM 1676 N N . ASP B 1 53 ? -0.426 -13.188 6.484 1 96.06 53 ASP B N 1
ATOM 1677 C CA . ASP B 1 53 ? 0.389 -13.594 7.625 1 96.06 53 ASP B CA 1
ATOM 1678 C C . ASP B 1 53 ? 0.103 -15.039 8.016 1 96.06 53 ASP B C 1
ATOM 1680 O O . ASP B 1 53 ? 1.023 -15.797 8.336 1 96.06 53 ASP B O 1
ATOM 1684 N N . LEU B 1 54 ? -1.137 -15.383 7.996 1 96 54 LEU B N 1
ATOM 1685 C CA . LEU B 1 54 ? -1.526 -16.75 8.352 1 96 54 LEU B CA 1
ATOM 1686 C C . LEU B 1 54 ? -0.924 -17.75 7.383 1 96 54 LEU B C 1
ATOM 1688 O O . LEU B 1 54 ? -0.458 -18.812 7.801 1 96 54 LEU B O 1
ATOM 1692 N N . VAL B 1 55 ? -0.906 -17.375 6.121 1 95.81 55 VAL B N 1
ATOM 1693 C CA . VAL B 1 55 ? -0.329 -18.234 5.098 1 95.81 55 VAL B CA 1
ATOM 1694 C C . VAL B 1 55 ? 1.175 -18.375 5.328 1 95.81 55 VAL B C 1
ATOM 1696 O O . VAL B 1 55 ? 1.715 -19.484 5.289 1 95.81 55 VAL B O 1
ATOM 1699 N N . LEU B 1 56 ? 1.865 -17.25 5.625 1 95.88 56 LEU B N 1
ATOM 1700 C CA . LEU B 1 56 ? 3.316 -17.219 5.77 1 95.88 56 LEU B CA 1
ATOM 1701 C C . LEU B 1 56 ? 3.748 -17.922 7.055 1 95.88 56 LEU B C 1
ATOM 1703 O O . LEU B 1 56 ? 4.859 -18.453 7.137 1 95.88 56 LEU B O 1
ATOM 1707 N N . LYS B 1 57 ? 2.924 -17.922 8.023 1 95.25 57 LYS B N 1
ATOM 1708 C CA . LYS B 1 57 ? 3.23 -18.562 9.297 1 95.25 57 LYS B CA 1
ATOM 1709 C C . LYS B 1 57 ? 3.16 -20.078 9.172 1 95.25 57 LYS B C 1
ATOM 1711 O O . LYS B 1 57 ? 3.885 -20.797 9.867 1 95.25 57 LYS B O 1
ATOM 1716 N N . ASN B 1 58 ? 2.363 -20.562 8.289 1 95.44 58 ASN B N 1
ATOM 1717 C CA . ASN B 1 58 ? 2.082 -22 8.203 1 95.44 58 ASN B CA 1
ATOM 1718 C C . ASN B 1 58 ? 3.002 -22.688 7.203 1 95.44 58 ASN B C 1
ATOM 1720 O O . ASN B 1 58 ? 3.061 -23.922 7.156 1 95.44 58 ASN B O 1
ATOM 1724 N N . HIS B 1 59 ? 3.701 -21.922 6.41 1 95.94 59 HIS B N 1
ATOM 1725 C CA . HIS B 1 59 ? 4.547 -22.5 5.371 1 95.94 59 HIS B CA 1
ATOM 1726 C C . HIS B 1 59 ? 5.852 -21.719 5.227 1 95.94 59 HIS B C 1
ATOM 1728 O O . HIS B 1 59 ? 5.859 -20.5 5.332 1 95.94 59 HIS B O 1
ATOM 1734 N N . SER B 1 60 ? 6.859 -22.406 4.984 1 96.69 60 SER B N 1
ATOM 1735 C CA . SER B 1 60 ? 8.094 -21.75 4.559 1 96.69 60 SER B CA 1
ATOM 1736 C C . SER B 1 60 ? 8.031 -21.359 3.088 1 96.69 60 SER B C 1
ATOM 1738 O O . SER B 1 60 ? 7.773 -22.203 2.225 1 96.69 60 SER B O 1
ATOM 1740 N N . ILE B 1 61 ? 8.258 -20.141 2.787 1 98.19 61 ILE B N 1
ATOM 1741 C CA . ILE B 1 61 ? 8.188 -19.609 1.429 1 98.19 61 ILE B CA 1
ATOM 1742 C C . ILE B 1 61 ? 9.578 -19.172 0.975 1 98.19 61 ILE B C 1
ATOM 1744 O O . ILE B 1 61 ? 10.266 -18.422 1.682 1 98.19 61 ILE B O 1
ATOM 1748 N N . ASP B 1 62 ? 9.984 -19.562 -0.171 1 97.38 62 ASP B N 1
ATOM 1749 C CA . ASP B 1 62 ? 11.297 -19.219 -0.696 1 97.38 62 ASP B CA 1
ATOM 1750 C C . ASP B 1 62 ? 11.211 -18 -1.626 1 97.38 62 ASP B C 1
ATOM 1752 O O . ASP B 1 62 ? 12.086 -17.141 -1.611 1 97.38 62 ASP B O 1
ATOM 1756 N N . GLU B 1 63 ? 10.172 -17.953 -2.43 1 97.69 63 GLU B N 1
ATOM 1757 C CA . GLU B 1 63 ? 9.969 -16.859 -3.373 1 97.69 63 GLU B CA 1
ATOM 1758 C C . GLU B 1 63 ? 8.492 -16.5 -3.496 1 97.69 63 GLU B C 1
ATOM 1760 O O . GLU B 1 63 ? 7.625 -17.344 -3.275 1 97.69 63 GLU B O 1
ATOM 1765 N N . VAL B 1 64 ? 8.273 -15.266 -3.807 1 98.31 64 VAL B N 1
ATOM 1766 C CA . VAL B 1 64 ? 6.906 -14.773 -3.965 1 98.31 64 VAL B CA 1
ATOM 1767 C C . VAL B 1 64 ? 6.719 -14.211 -5.371 1 98.31 64 VAL B C 1
ATOM 1769 O O . VAL B 1 64 ? 7.59 -13.508 -5.887 1 98.31 64 VAL B O 1
ATOM 1772 N N . ALA B 1 65 ? 5.672 -14.547 -5.996 1 98.38 65 ALA B N 1
ATOM 1773 C CA . ALA B 1 65 ? 5.258 -13.992 -7.285 1 98.38 65 ALA B CA 1
ATOM 1774 C C . ALA B 1 65 ? 3.863 -13.383 -7.199 1 98.38 65 ALA B C 1
ATOM 1776 O O . ALA B 1 65 ? 2.936 -14.008 -6.68 1 98.38 65 ALA B O 1
ATOM 1777 N N . ILE B 1 66 ? 3.707 -12.18 -7.695 1 97.44 66 ILE B N 1
ATOM 1778 C CA . ILE B 1 66 ? 2.436 -11.469 -7.617 1 97.44 66 ILE B CA 1
ATOM 1779 C C . ILE B 1 66 ? 2.021 -11.008 -9.016 1 97.44 66 ILE B C 1
ATOM 1781 O O . ILE B 1 66 ? 2.852 -10.516 -9.781 1 97.44 66 ILE B O 1
ATOM 1785 N N . GLU B 1 67 ? 0.803 -11.18 -9.297 1 94.88 67 GLU B N 1
ATOM 1786 C CA . GLU B 1 67 ? 0.305 -10.609 -10.547 1 94.88 67 GLU B CA 1
ATOM 1787 C C . GLU B 1 67 ? 0.317 -9.086 -10.5 1 94.88 67 GLU B C 1
ATOM 1789 O O . GLU B 1 67 ? -0.067 -8.484 -9.5 1 94.88 67 GLU B O 1
ATOM 1794 N N . ASP B 1 68 ? 0.729 -8.492 -11.547 1 90.44 68 ASP B N 1
ATOM 1795 C CA . ASP B 1 68 ? 0.818 -7.043 -11.633 1 90.44 68 ASP B CA 1
ATOM 1796 C C . ASP B 1 68 ? -0.567 -6.414 -11.773 1 90.44 68 ASP B C 1
ATOM 1798 O O . ASP B 1 68 ? -1.527 -7.094 -12.141 1 90.44 68 ASP B O 1
ATOM 1802 N N . ILE B 1 69 ? -0.59 -5.168 -11.359 1 81.88 69 ILE B N 1
ATOM 1803 C CA . ILE B 1 69 ? -1.849 -4.434 -11.414 1 81.88 69 ILE B CA 1
ATOM 1804 C C . ILE B 1 69 ? -2.072 -3.895 -12.828 1 81.88 69 ILE B C 1
ATOM 1806 O O . ILE B 1 69 ? -1.131 -3.443 -13.484 1 81.88 69 ILE B O 1
ATOM 1810 N N . PHE B 1 70 ? -3.287 -4.16 -13.297 1 74.69 70 PHE B N 1
ATOM 1811 C CA . PHE B 1 70 ? -3.645 -3.562 -14.578 1 74.69 70 PHE B CA 1
ATOM 1812 C C . PHE B 1 70 ? -4.609 -2.398 -14.383 1 74.69 70 PHE B C 1
ATOM 1814 O O . PHE B 1 70 ? -5.262 -2.297 -13.344 1 74.69 70 PHE B O 1
ATOM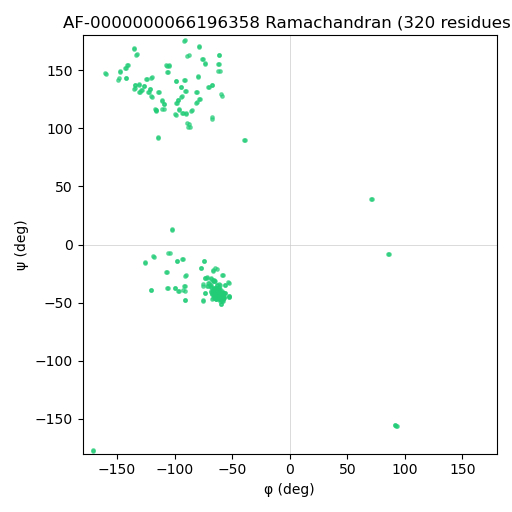 1821 N N . TYR B 1 71 ? -4.551 -1.48 -15.375 1 68.81 71 TYR B N 1
ATOM 1822 C CA . TYR B 1 71 ? -5.422 -0.311 -15.391 1 68.81 71 TYR B CA 1
ATOM 1823 C C . TYR B 1 71 ? -6.875 -0.718 -15.602 1 68.81 71 TYR B C 1
ATOM 1825 O O . TYR B 1 71 ? -7.176 -1.565 -16.438 1 68.81 71 TYR B O 1
ATOM 1833 N N . ALA B 1 72 ? -7.645 -0.534 -14.438 1 65.62 72 ALA B N 1
ATOM 1834 C CA . ALA B 1 72 ? -9.07 -0.804 -14.609 1 65.62 72 ALA B CA 1
ATOM 1835 C C . ALA B 1 72 ? -9.82 0.454 -15.047 1 65.62 72 ALA B C 1
ATOM 1837 O O . ALA B 1 72 ? -9.281 1.562 -14.961 1 65.62 72 ALA B O 1
ATOM 1838 N N . TYR B 1 73 ? -11.023 0.255 -15.586 1 68.75 73 TYR B N 1
ATOM 1839 C CA . TYR B 1 73 ? -11.898 1.303 -16.094 1 68.75 73 TYR B CA 1
ATOM 1840 C C . TYR B 1 73 ? -12.375 2.219 -14.977 1 68.75 73 TYR B C 1
ATOM 1842 O O . TYR B 1 73 ? -12.445 3.438 -15.148 1 68.75 73 TYR B O 1
ATOM 1850 N N . ASN B 1 74 ? -12.492 1.5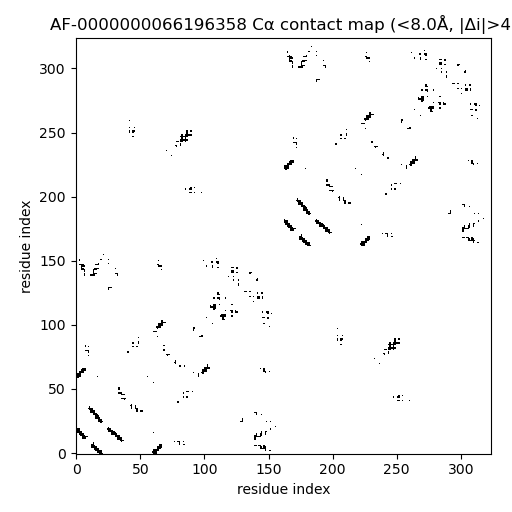84 -13.797 1 79.62 74 ASN B N 1
ATOM 1851 C CA . ASN B 1 74 ? -12.984 2.35 -12.648 1 79.62 74 ASN B CA 1
ATOM 1852 C C . ASN B 1 74 ? -11.836 2.818 -11.758 1 79.62 74 ASN B C 1
ATOM 1854 O O . ASN B 1 74 ? -11.242 2.021 -11.031 1 79.62 74 ASN B O 1
ATOM 1858 N N . PRO B 1 75 ? -11.688 4.074 -11.797 1 80.88 75 PRO B N 1
ATOM 1859 C CA . PRO B 1 75 ? -10.539 4.617 -11.07 1 80.88 75 PRO B CA 1
ATOM 1860 C C . PRO B 1 75 ? -10.578 4.309 -9.578 1 80.88 75 PRO B C 1
ATOM 1862 O O . PRO B 1 75 ? -9.539 4.062 -8.961 1 80.88 75 PRO B O 1
ATOM 1865 N N . LYS B 1 76 ? -11.766 4.352 -9 1 83 76 LYS B N 1
ATOM 1866 C CA . LYS B 1 76 ? -11.891 4.082 -7.57 1 83 76 LYS B CA 1
ATOM 1867 C C . LYS B 1 76 ? -11.43 2.668 -7.238 1 83 76 LYS B C 1
ATOM 1869 O O . LYS B 1 76 ? -10.742 2.451 -6.234 1 83 76 LYS B O 1
ATOM 1874 N N . THR B 1 77 ? -11.805 1.754 -8.078 1 84.44 77 THR B N 1
ATOM 1875 C CA . THR B 1 77 ? -11.422 0.362 -7.867 1 84.44 77 THR B CA 1
ATOM 1876 C C . THR B 1 77 ? -9.922 0.178 -8.062 1 84.44 77 THR B C 1
ATOM 1878 O O . THR B 1 77 ? -9.281 -0.574 -7.324 1 84.44 77 THR B O 1
ATOM 1881 N N . VAL B 1 78 ? -9.414 0.894 -9 1 86.75 78 VAL B N 1
ATOM 1882 C CA . VAL B 1 78 ? -7.988 0.804 -9.297 1 86.75 78 VAL B CA 1
ATOM 1883 C C . VAL B 1 78 ? -7.18 1.347 -8.125 1 86.75 78 VAL B C 1
ATOM 1885 O O . VAL B 1 78 ? -6.168 0.757 -7.734 1 86.75 78 VAL B O 1
ATOM 1888 N N . ILE B 1 79 ? -7.629 2.393 -7.574 1 88.75 79 ILE B N 1
ATOM 1889 C CA . ILE B 1 79 ? -6.934 3.012 -6.449 1 88.75 79 ILE B CA 1
ATOM 1890 C C . ILE B 1 79 ? -6.961 2.072 -5.246 1 88.75 79 ILE B C 1
ATOM 1892 O O . ILE B 1 79 ? -5.941 1.878 -4.578 1 88.75 79 ILE B O 1
ATOM 1896 N N . LYS B 1 80 ? -8.109 1.517 -5.004 1 90.25 80 LYS B N 1
ATOM 1897 C CA . LYS B 1 80 ? -8.234 0.586 -3.887 1 90.25 80 LYS B CA 1
ATOM 1898 C C . LYS B 1 80 ? -7.316 -0.62 -4.07 1 90.25 80 LYS B C 1
ATOM 1900 O O . LYS B 1 80 ? -6.59 -0.998 -3.148 1 90.25 80 LYS B O 1
ATOM 1905 N N . LEU B 1 81 ? -7.34 -1.172 -5.211 1 91.31 81 LEU B N 1
ATOM 1906 C CA . LEU B 1 81 ? -6.492 -2.32 -5.508 1 91.31 81 LEU B CA 1
ATOM 1907 C C . LEU B 1 81 ? -5.02 -1.965 -5.355 1 91.31 81 LEU B C 1
ATOM 1909 O O . LEU B 1 81 ? -4.238 -2.756 -4.82 1 91.31 81 LEU B O 1
ATOM 1913 N N . ALA B 1 82 ? -4.688 -0.828 -5.828 1 92.81 82 ALA B N 1
ATOM 1914 C CA . ALA B 1 82 ? -3.303 -0.37 -5.738 1 92.81 82 ALA B CA 1
ATOM 1915 C C . ALA B 1 82 ? -2.871 -0.213 -4.281 1 92.81 82 ALA B C 1
ATOM 1917 O O . ALA B 1 82 ? -1.739 -0.551 -3.924 1 92.81 82 ALA B O 1
ATOM 1918 N N . GLN B 1 83 ? -3.705 0.292 -3.469 1 94.62 83 GLN B N 1
ATOM 1919 C CA . GLN B 1 83 ? -3.379 0.418 -2.053 1 94.62 83 GLN B CA 1
ATOM 1920 C C . GLN B 1 83 ? -3.18 -0.952 -1.411 1 94.62 83 GLN B C 1
ATOM 1922 O O . GLN B 1 83 ? -2.252 -1.145 -0.623 1 94.62 83 GLN B O 1
ATOM 1927 N N . PHE B 1 84 ? -4.039 -1.915 -1.78 1 94.56 84 PHE B N 1
ATOM 1928 C CA . PHE B 1 84 ? -3.863 -3.275 -1.288 1 94.56 84 PHE B CA 1
ATOM 1929 C C . PHE B 1 84 ? -2.516 -3.838 -1.722 1 94.56 84 PHE B C 1
ATOM 1931 O O . PHE B 1 84 ? -1.803 -4.441 -0.918 1 94.56 84 PHE B O 1
ATOM 1938 N N . ARG B 1 85 ? -2.262 -3.584 -2.93 1 94.81 85 ARG B N 1
ATOM 1939 C CA . ARG B 1 85 ? -0.989 -4.059 -3.465 1 94.81 85 ARG B CA 1
ATOM 1940 C C . ARG B 1 85 ? 0.186 -3.449 -2.707 1 94.81 85 ARG B C 1
ATOM 1942 O O . ARG B 1 85 ? 1.182 -4.129 -2.445 1 94.81 85 ARG B O 1
ATOM 1949 N N . GLY B 1 86 ? 0.099 -2.182 -2.455 1 96 86 GLY B N 1
ATOM 1950 C CA . GLY B 1 86 ? 1.136 -1.524 -1.675 1 96 86 GLY B CA 1
ATOM 1951 C C . GLY B 1 86 ? 1.332 -2.143 -0.303 1 96 86 GLY B C 1
ATOM 1952 O O . GLY B 1 86 ? 2.465 -2.398 0.111 1 96 86 GLY B O 1
ATOM 1953 N N . ALA B 1 87 ? 0.247 -2.381 0.385 1 96.94 87 ALA B N 1
ATOM 1954 C CA . ALA B 1 87 ? 0.302 -2.996 1.709 1 96.94 87 ALA B CA 1
ATOM 1955 C C . ALA B 1 87 ? 0.89 -4.402 1.636 1 96.94 87 ALA B C 1
ATOM 1957 O O . ALA B 1 87 ? 1.745 -4.766 2.447 1 96.94 87 ALA B O 1
ATOM 1958 N N . LEU B 1 88 ? 0.434 -5.105 0.652 1 96.44 88 LEU B N 1
ATOM 1959 C CA . LEU B 1 88 ? 0.943 -6.453 0.424 1 96.44 88 LEU B CA 1
ATOM 1960 C C . LEU B 1 88 ? 2.443 -6.43 0.157 1 96.44 88 LEU B C 1
ATOM 1962 O O . LEU B 1 88 ? 3.193 -7.227 0.726 1 96.44 88 LEU B O 1
ATOM 1966 N N . SER B 1 89 ? 2.863 -5.535 -0.712 1 97.06 89 SER B N 1
ATOM 1967 C CA . SER B 1 89 ? 4.277 -5.414 -1.061 1 97.06 89 SER B CA 1
ATOM 1968 C C . SER B 1 89 ? 5.129 -5.156 0.176 1 97.06 89 SER B C 1
ATOM 1970 O O . SER B 1 89 ? 6.164 -5.801 0.368 1 97.06 89 SER B O 1
ATOM 1972 N N . LEU B 1 90 ? 4.672 -4.266 0.992 1 97.31 90 LEU B N 1
ATOM 1973 C CA . LEU B 1 90 ? 5.43 -3.967 2.203 1 97.31 90 LEU B CA 1
ATOM 1974 C C . LEU B 1 90 ? 5.531 -5.195 3.098 1 97.31 90 LEU B C 1
ATOM 1976 O O . LEU B 1 90 ? 6.613 -5.512 3.602 1 97.31 90 LEU B O 1
ATOM 1980 N N . LYS B 1 91 ? 4.406 -5.875 3.254 1 97 91 LYS B N 1
ATOM 1981 C CA . LYS B 1 91 ? 4.375 -7.066 4.098 1 97 91 LYS B CA 1
ATOM 1982 C C . LYS B 1 91 ? 5.367 -8.117 3.604 1 97 91 LYS B C 1
ATOM 1984 O O . LYS B 1 91 ? 6.145 -8.664 4.387 1 97 91 LYS B O 1
ATOM 1989 N N . ILE B 1 92 ? 5.383 -8.359 2.322 1 97.25 92 ILE B N 1
ATOM 1990 C CA . ILE B 1 92 ? 6.25 -9.367 1.728 1 97.25 92 ILE B CA 1
ATOM 1991 C C . ILE B 1 92 ? 7.707 -8.93 1.843 1 97.25 92 ILE B C 1
ATOM 1993 O O . ILE B 1 92 ? 8.578 -9.727 2.195 1 97.25 92 ILE B O 1
ATOM 1997 N N . LEU B 1 93 ? 7.988 -7.668 1.578 1 96.81 93 LEU B N 1
ATOM 1998 C CA . LEU B 1 93 ? 9.344 -7.133 1.647 1 96.81 93 LEU B CA 1
ATOM 1999 C C . LEU B 1 93 ? 9.898 -7.246 3.062 1 96.81 93 LEU B C 1
ATOM 2001 O O . LEU B 1 93 ? 11.078 -7.578 3.248 1 96.81 93 LEU B O 1
ATOM 2005 N N . GLN B 1 94 ? 9.078 -6.98 4.023 1 94.44 94 GLN B N 1
ATOM 2006 C CA . GLN B 1 94 ? 9.5 -7.02 5.422 1 94.44 94 GLN B CA 1
ATOM 2007 C C . GLN B 1 94 ? 9.75 -8.453 5.879 1 94.44 94 GLN B C 1
ATOM 2009 O O . GLN B 1 94 ? 10.672 -8.711 6.66 1 94.44 94 GLN B O 1
ATOM 2014 N N . ASP B 1 95 ? 8.992 -9.398 5.348 1 95.19 95 ASP B N 1
ATOM 2015 C CA . ASP B 1 95 ? 9.031 -10.758 5.887 1 95.19 95 ASP B CA 1
ATOM 2016 C C . ASP B 1 95 ? 9.922 -11.656 5.039 1 95.19 95 ASP B C 1
ATOM 2018 O O . ASP B 1 95 ? 10.586 -12.547 5.566 1 95.19 95 ASP B O 1
ATOM 2022 N N . LEU B 1 96 ? 9.867 -11.445 3.699 1 96.31 96 LEU B N 1
ATOM 2023 C CA . LEU B 1 96 ? 10.469 -12.438 2.814 1 96.31 96 LEU B CA 1
ATOM 2024 C C . LEU B 1 96 ? 11.484 -11.781 1.879 1 96.31 96 LEU B C 1
ATOM 2026 O O . LEU B 1 96 ? 12.312 -12.469 1.282 1 96.31 96 LEU B O 1
ATOM 2030 N N . GLY B 1 97 ? 11.422 -10.422 1.773 1 95.44 97 GLY B N 1
ATOM 2031 C CA . GLY B 1 97 ? 12.297 -9.734 0.836 1 95.44 97 GLY B CA 1
ATOM 2032 C C . GLY B 1 97 ? 11.656 -9.516 -0.522 1 95.44 97 GLY B C 1
ATOM 2033 O O . GLY B 1 97 ? 10.43 -9.461 -0.635 1 95.44 97 GLY B O 1
ATOM 2034 N N . ASN B 1 98 ? 12.438 -9.367 -1.552 1 96.06 98 ASN B N 1
ATOM 2035 C CA . ASN B 1 98 ? 11.953 -9.008 -2.879 1 96.06 98 ASN B CA 1
ATOM 2036 C C . ASN B 1 98 ? 11.016 -10.07 -3.439 1 96.06 98 ASN B C 1
ATOM 2038 O O . ASN B 1 98 ? 11.055 -11.227 -3.008 1 96.06 98 ASN B O 1
ATOM 2042 N N . PHE B 1 99 ? 10.188 -9.656 -4.32 1 97.31 99 PHE B N 1
ATOM 2043 C CA . PHE B 1 99 ? 9.266 -10.57 -4.984 1 97.31 99 PHE B CA 1
ATOM 2044 C C . PHE B 1 99 ? 9.219 -10.305 -6.484 1 97.31 99 PHE B C 1
ATOM 2046 O O . PHE B 1 99 ? 9.727 -9.281 -6.953 1 97.31 99 PHE B O 1
ATOM 2053 N N . TYR B 1 100 ? 8.617 -11.195 -7.207 1 97.38 100 TYR B N 1
ATOM 2054 C CA . TYR B 1 100 ? 8.531 -11.109 -8.656 1 97.38 100 TYR B CA 1
ATOM 2055 C C . TYR B 1 100 ? 7.121 -10.727 -9.094 1 97.38 100 TYR B C 1
ATOM 2057 O O . TYR B 1 100 ? 6.145 -11.031 -8.406 1 97.38 100 TYR B O 1
ATOM 2065 N N . GLU B 1 101 ? 7.094 -10.047 -10.164 1 96.4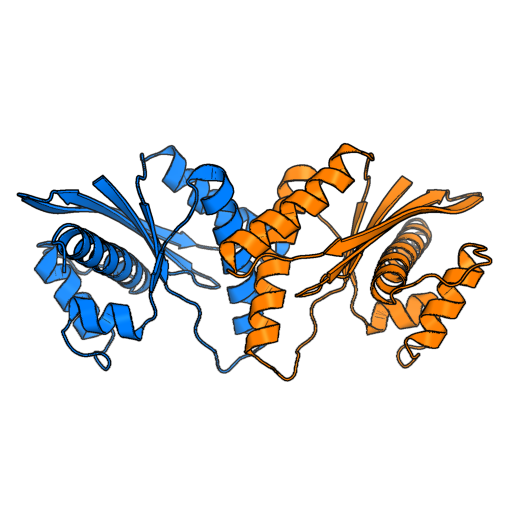4 101 GLU B N 1
ATOM 2066 C CA . GLU B 1 101 ? 5.812 -9.609 -10.703 1 96.44 101 GLU B CA 1
ATOM 2067 C C . GLU B 1 101 ? 5.629 -10.078 -12.141 1 96.44 101 GLU B C 1
ATOM 2069 O O . GLU B 1 101 ? 6.574 -10.062 -12.93 1 96.44 101 GLU B O 1
ATOM 2074 N N . TYR B 1 102 ? 4.449 -10.438 -12.445 1 96.19 102 TYR B N 1
ATOM 2075 C CA . TYR B 1 102 ? 4.113 -10.875 -13.797 1 96.19 102 TYR B CA 1
ATOM 2076 C C . TYR B 1 102 ? 2.82 -10.219 -14.273 1 96.19 102 TYR B C 1
ATOM 2078 O O . TYR B 1 102 ? 1.838 -10.156 -13.531 1 96.19 102 TYR B O 1
ATOM 2086 N N . THR B 1 103 ? 2.76 -9.75 -15.523 1 93.62 103 THR B N 1
ATOM 2087 C CA . THR B 1 103 ? 1.532 -9.234 -16.125 1 93.62 103 THR B CA 1
ATOM 2088 C C . THR B 1 103 ? 0.591 -10.375 -16.5 1 93.62 103 THR B C 1
ATOM 2090 O O . THR B 1 103 ? 1.028 -11.516 -16.688 1 93.62 103 THR B O 1
ATOM 2093 N N . PRO B 1 104 ? -0.69 -9.961 -16.641 1 92.12 104 PRO B N 1
ATOM 2094 C CA . PRO B 1 104 ? -1.623 -10.977 -17.109 1 92.12 104 PRO B CA 1
ATOM 2095 C C . PRO B 1 104 ? -1.188 -11.602 -18.438 1 92.12 104 PRO B C 1
ATOM 2097 O O . PRO B 1 104 ? -1.325 -12.812 -18.625 1 92.12 104 PRO B O 1
ATOM 2100 N N . LEU B 1 105 ? -0.614 -10.828 -19.25 1 93.12 105 LEU B N 1
ATOM 2101 C CA . LEU B 1 105 ? -0.125 -11.297 -20.547 1 93.12 105 LEU B CA 1
ATOM 2102 C C . LEU B 1 105 ? 0.986 -12.328 -20.359 1 93.12 105 LEU B C 1
ATOM 2104 O O . LEU B 1 105 ? 0.981 -13.375 -21.016 1 93.12 105 LEU B O 1
ATOM 2108 N N . GLN B 1 106 ? 1.956 -12.062 -19.484 1 95.44 106 GLN B N 1
ATOM 2109 C CA . GLN B 1 106 ? 3.062 -12.977 -19.219 1 95.44 106 GLN B CA 1
ATOM 2110 C C . GLN B 1 106 ? 2.557 -14.297 -18.641 1 95.44 106 GLN B C 1
ATOM 2112 O O . GLN B 1 106 ? 3.053 -15.367 -19 1 95.44 106 GLN B O 1
ATOM 2117 N N . VAL B 1 107 ? 1.543 -14.227 -17.781 1 96.25 107 VAL B N 1
ATOM 2118 C CA . VAL B 1 107 ? 0.982 -15.414 -17.156 1 96.25 107 VAL B CA 1
ATOM 2119 C C . VAL B 1 107 ? 0.292 -16.281 -18.203 1 96.25 107 VAL B C 1
ATOM 2121 O O . VAL B 1 107 ? 0.548 -17.484 -18.297 1 96.25 107 VAL B O 1
ATOM 2124 N N . LYS B 1 108 ? -0.483 -15.617 -19.016 1 95.81 108 LYS B N 1
ATOM 2125 C CA . LYS B 1 108 ? -1.194 -16.344 -20.062 1 95.81 108 LYS B CA 1
ATOM 2126 C C . LYS B 1 108 ? -0.219 -16.984 -21.047 1 95.81 108 LYS B C 1
ATOM 2128 O O . LYS B 1 108 ? -0.386 -18.156 -21.422 1 95.81 108 LYS B O 1
ATOM 2133 N N . LYS B 1 109 ? 0.758 -16.281 -21.406 1 96.12 109 LYS B N 1
ATOM 2134 C CA . LYS B 1 109 ? 1.766 -16.797 -22.328 1 96.12 109 LYS B CA 1
ATOM 2135 C C . LYS B 1 109 ? 2.525 -17.969 -21.703 1 96.12 109 LYS B C 1
ATOM 2137 O O . LYS B 1 109 ? 2.779 -18.969 -22.375 1 96.12 109 LYS B O 1
ATOM 2142 N N . ALA B 1 110 ? 2.875 -17.859 -20.516 1 95.38 110 ALA B N 1
ATOM 2143 C CA . ALA B 1 110 ? 3.641 -18.891 -19.828 1 95.38 110 ALA B CA 1
ATOM 2144 C C . ALA B 1 110 ? 2.848 -20.203 -19.734 1 95.38 110 ALA B C 1
ATOM 2146 O O . ALA B 1 110 ? 3.414 -21.281 -19.859 1 95.38 110 ALA B O 1
ATOM 2147 N N . LEU B 1 111 ? 1.543 -20.109 -19.578 1 95.56 111 LEU B N 1
ATOM 2148 C CA . LEU B 1 111 ? 0.729 -21.297 -19.328 1 95.56 111 LEU B CA 1
ATOM 2149 C C . LEU B 1 111 ? 0.213 -21.875 -20.641 1 95.56 111 LEU B C 1
ATOM 2151 O O . LEU B 1 111 ? 0.128 -23.094 -20.797 1 95.56 111 LEU B O 1
ATOM 2155 N N . THR B 1 112 ? -0.091 -20.906 -21.594 1 95.38 112 THR B N 1
ATOM 2156 C CA . THR B 1 112 ? -0.84 -21.422 -22.734 1 95.38 112 THR B CA 1
ATOM 2157 C C . THR B 1 112 ? -0.04 -21.234 -24.016 1 95.38 112 THR B C 1
ATOM 2159 O O . THR B 1 112 ? -0.427 -21.766 -25.078 1 95.38 112 THR B O 1
ATOM 2162 N N . GLY B 1 113 ? 1.029 -20.5 -23.969 1 93.75 113 GLY B N 1
ATOM 2163 C CA . GLY B 1 113 ? 1.799 -20.219 -25.156 1 93.75 113 GLY B CA 1
ATOM 2164 C C . GLY B 1 113 ? 1.271 -19.016 -25.938 1 93.75 113 GLY B C 1
ATOM 2165 O O . GLY B 1 113 ? 1.91 -18.547 -26.875 1 93.75 113 GLY B O 1
ATOM 2166 N N . HIS B 1 114 ? 0.078 -18.531 -25.484 1 92.31 114 HIS B N 1
ATOM 2167 C CA . HIS B 1 114 ? -0.53 -17.391 -26.156 1 92.31 114 HIS B CA 1
ATOM 2168 C C . HIS B 1 114 ? -1.038 -16.359 -25.156 1 92.31 114 HIS B C 1
ATOM 2170 O O . HIS B 1 114 ? -1.81 -16.688 -24.266 1 92.31 114 HIS B O 1
ATOM 2176 N N . GLY B 1 115 ? -0.757 -15.156 -25.406 1 87.44 115 GLY B N 1
ATOM 2177 C CA . GLY B 1 115 ? -1.089 -14.062 -24.5 1 87.44 115 GLY B CA 1
ATOM 2178 C C . GLY B 1 115 ? -2.564 -13.711 -24.5 1 87.44 115 GLY B C 1
ATOM 2179 O O . GLY B 1 115 ? -3.049 -13.039 -23.594 1 87.44 115 GLY B O 1
ATOM 2180 N N . LYS B 1 116 ? -3.352 -14.18 -25.469 1 90.06 116 LYS B N 1
ATOM 2181 C CA . LYS B 1 116 ? -4.762 -13.812 -25.578 1 90.06 116 LYS B CA 1
ATOM 2182 C C . LYS B 1 116 ? -5.66 -14.938 -25.062 1 90.06 116 LYS B C 1
ATOM 2184 O O . LYS B 1 116 ? -6.871 -14.922 -25.297 1 90.06 116 LYS B O 1
ATOM 2189 N N . ALA B 1 117 ? -5.07 -15.859 -24.406 1 89.94 117 ALA B N 1
ATOM 2190 C CA . ALA B 1 117 ? -5.836 -16.984 -23.875 1 89.94 117 ALA B CA 1
ATOM 2191 C C . ALA B 1 117 ? -6.875 -16.5 -22.859 1 89.94 117 ALA B C 1
ATOM 2193 O O . ALA B 1 117 ? -6.648 -15.523 -22.141 1 89.94 117 ALA B O 1
ATOM 2194 N N . ASP B 1 118 ? -7.973 -17.203 -22.781 1 91 118 ASP B N 1
ATOM 2195 C CA . ASP B 1 118 ? -9 -16.797 -21.812 1 91 118 ASP B CA 1
ATOM 2196 C C . ASP B 1 118 ? -8.797 -17.5 -20.469 1 91 118 ASP B C 1
ATOM 2198 O O . ASP B 1 118 ? -7.906 -18.344 -20.344 1 91 118 ASP B O 1
ATOM 2202 N N . LYS B 1 119 ? -9.633 -17.109 -19.562 1 87.19 119 LYS B N 1
ATOM 2203 C CA . LYS B 1 119 ? -9.461 -17.609 -18.203 1 87.19 119 LYS B CA 1
ATOM 2204 C C . LYS B 1 119 ? -9.703 -19.125 -18.141 1 87.19 119 LYS B C 1
ATOM 2206 O O . LYS B 1 119 ? -9.055 -19.828 -17.359 1 87.19 119 LYS B O 1
ATOM 2211 N N . SER B 1 120 ? -10.547 -19.594 -18.969 1 90.44 120 SER B N 1
ATOM 2212 C CA . SER B 1 120 ? -10.844 -21.016 -18.984 1 90.44 120 SER B CA 1
ATOM 2213 C C . SER B 1 120 ? -9.648 -21.828 -19.484 1 90.44 120 SER B C 1
ATOM 2215 O O . SER B 1 120 ? -9.383 -22.922 -18.984 1 90.44 120 SER B O 1
ATOM 2217 N N . GLN B 1 121 ? -9 -21.328 -20.469 1 93.19 121 GLN B N 1
ATOM 2218 C CA . GLN B 1 121 ? -7.797 -21.984 -20.984 1 93.19 121 GLN B CA 1
ATOM 2219 C C . GLN B 1 121 ? -6.695 -22.016 -19.922 1 93.19 121 GLN B C 1
ATOM 2221 O O . GLN B 1 121 ? -5.996 -23.016 -19.781 1 93.19 121 GLN B O 1
ATOM 2226 N N . VAL B 1 122 ? -6.555 -20.953 -19.266 1 92.94 122 VAL B N 1
ATOM 2227 C CA . VAL B 1 122 ? -5.559 -20.891 -18.188 1 92.94 122 VAL B CA 1
ATOM 2228 C C . VAL B 1 122 ? -5.883 -21.922 -17.125 1 92.94 122 VAL B C 1
ATOM 2230 O O . VAL B 1 122 ? -5.008 -22.688 -16.688 1 92.94 122 VAL B O 1
ATOM 2233 N N . ALA B 1 123 ? -7.164 -21.953 -16.75 1 92.19 123 ALA B N 1
ATOM 2234 C CA . ALA B 1 123 ? -7.598 -22.906 -15.727 1 92.19 123 ALA B CA 1
ATOM 2235 C C . ALA B 1 123 ? -7.328 -24.328 -16.172 1 92.19 123 ALA B C 1
ATOM 2237 O O . ALA B 1 123 ? -6.879 -25.156 -15.375 1 92.19 123 ALA B O 1
ATOM 2238 N N . PHE B 1 124 ? -7.605 -24.578 -17.391 1 92.38 124 PHE B N 1
ATOM 2239 C CA . PHE B 1 124 ? -7.371 -25.906 -17.953 1 92.38 124 PHE B CA 1
ATOM 2240 C C . PHE B 1 124 ? -5.895 -26.266 -17.859 1 92.38 124 PHE B C 1
ATOM 2242 O O . PHE B 1 124 ? -5.547 -27.375 -17.453 1 92.38 124 PHE B O 1
ATOM 2249 N N . MET B 1 125 ? -5.031 -25.375 -18.266 1 93.75 125 MET B N 1
ATOM 2250 C CA . MET B 1 125 ? -3.596 -25.641 -18.281 1 93.75 125 MET B CA 1
ATOM 2251 C C . MET B 1 125 ? -3.072 -25.844 -16.859 1 93.75 125 MET B C 1
ATOM 2253 O O . MET B 1 125 ? -2.205 -26.688 -16.641 1 93.75 125 MET B O 1
ATOM 2257 N N . VAL B 1 126 ? -3.6 -25.078 -15.93 1 95 126 VAL B N 1
ATOM 2258 C CA . VAL B 1 126 ? -3.211 -25.25 -14.531 1 95 126 VAL B CA 1
ATOM 2259 C C . VAL B 1 126 ? -3.508 -26.672 -14.078 1 95 126 VAL B C 1
ATOM 2261 O O . VAL B 1 126 ? -2.645 -27.344 -13.5 1 95 126 VAL B O 1
ATOM 2264 N N . LYS B 1 127 ? -4.703 -27.125 -14.367 1 94.06 127 LYS B N 1
ATOM 2265 C CA . LYS B 1 127 ? -5.102 -28.469 -13.992 1 94.06 127 LYS B CA 1
ATOM 2266 C C . LYS B 1 127 ? -4.195 -29.516 -14.648 1 94.06 127 LYS B C 1
ATOM 2268 O O . LYS B 1 127 ? -3.736 -30.438 -13.984 1 94.06 127 LYS B O 1
ATOM 2273 N N . ARG B 1 128 ? -3.926 -29.359 -15.836 1 93.44 128 ARG B N 1
ATOM 2274 C CA . ARG B 1 128 ? -3.107 -30.281 -16.609 1 93.44 128 ARG B CA 1
ATOM 2275 C C . ARG B 1 128 ? -1.681 -30.328 -16.062 1 93.44 128 ARG B C 1
ATOM 2277 O O . ARG B 1 128 ? -1.124 -31.422 -15.867 1 93.44 128 ARG B O 1
ATOM 2284 N N . LEU B 1 129 ? -1.104 -29.234 -15.82 1 93.19 129 LEU B N 1
ATOM 2285 C CA . LEU B 1 129 ? 0.293 -29.125 -15.422 1 93.19 129 LEU B CA 1
ATOM 2286 C C . LEU B 1 129 ? 0.498 -29.703 -14.023 1 93.19 129 LEU B C 1
ATOM 2288 O O . LEU B 1 129 ? 1.563 -30.25 -13.719 1 93.19 129 LEU B O 1
ATOM 2292 N N . LEU B 1 130 ? -0.55 -29.625 -13.227 1 94.5 130 LEU B N 1
ATOM 2293 C CA . LEU B 1 130 ? -0.392 -30.062 -11.844 1 94.5 130 LEU B CA 1
ATOM 2294 C C . LEU B 1 130 ? -1.06 -31.406 -11.625 1 94.5 130 LEU B C 1
ATOM 2296 O O . LEU B 1 130 ? -0.985 -31.969 -10.523 1 94.5 130 LEU B O 1
ATOM 2300 N N . GLY B 1 131 ? -1.745 -31.859 -12.586 1 92.12 131 GLY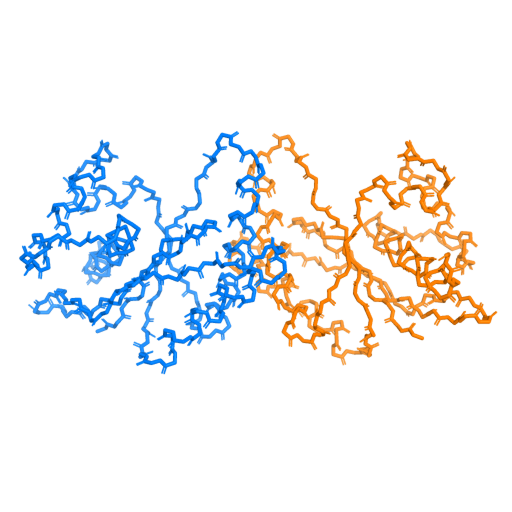 B N 1
ATOM 2301 C CA . GLY B 1 131 ? -2.404 -33.156 -12.484 1 92.12 131 GLY B CA 1
ATOM 2302 C C . GLY B 1 131 ? -3.586 -33.156 -11.531 1 92.12 131 GLY B C 1
ATOM 2303 O O . GLY B 1 131 ? -3.785 -34.094 -10.781 1 92.12 131 GLY B O 1
ATOM 2304 N N . LEU B 1 132 ? -4.312 -32.094 -11.562 1 88.94 132 LEU B N 1
ATOM 2305 C CA . LEU B 1 132 ? -5.457 -31.953 -10.672 1 88.94 132 LEU B CA 1
ATOM 2306 C C . LEU B 1 132 ? -6.727 -32.5 -11.336 1 88.94 132 LEU B C 1
ATOM 2308 O O . LEU B 1 132 ? -6.938 -32.281 -12.531 1 88.94 132 LEU B O 1
ATOM 2312 N N . LYS B 1 133 ? -7.551 -33.312 -10.734 1 83.44 133 LYS B N 1
ATOM 2313 C CA . LYS B 1 133 ? -8.711 -33.969 -11.328 1 83.44 133 LYS B CA 1
ATOM 2314 C C . LYS B 1 133 ? -9.969 -33.125 -11.148 1 83.44 133 LYS B C 1
ATOM 2316 O O . LYS B 1 133 ? -10.852 -33.125 -12.008 1 83.44 133 LYS B O 1
ATOM 2321 N N . GLY B 1 134 ? -10.086 -32.219 -10.062 1 77.81 134 GLY B N 1
ATOM 2322 C CA . GLY B 1 134 ? -11.305 -31.484 -9.797 1 77.81 134 GLY B CA 1
ATOM 2323 C C . GLY B 1 134 ? -11.18 -30 -10.148 1 77.81 134 GLY B C 1
ATOM 2324 O O . GLY B 1 134 ? -10.086 -29.516 -10.438 1 77.81 134 GLY B O 1
ATOM 2325 N N . GLU B 1 135 ? -12.406 -29.531 -10.422 1 75.75 135 GLU B N 1
ATOM 2326 C CA . GLU B 1 135 ? -12.43 -28.094 -10.703 1 75.75 135 GLU B CA 1
ATOM 2327 C C . GLU B 1 135 ? -11.898 -27.297 -9.516 1 75.75 135 GLU B C 1
ATOM 2329 O O . GLU B 1 135 ? -12.141 -27.656 -8.359 1 75.75 135 GLU B O 1
ATOM 2334 N N . ILE B 1 136 ? -10.977 -26.453 -9.938 1 75.38 136 ILE B N 1
ATOM 2335 C CA . ILE B 1 136 ? -10.5 -25.547 -8.906 1 75.38 136 ILE B CA 1
ATOM 2336 C C . ILE B 1 136 ? -11.383 -24.297 -8.883 1 75.38 136 ILE B C 1
ATOM 2338 O O . ILE B 1 136 ? -11.422 -23.531 -9.852 1 75.38 136 ILE B O 1
ATOM 2342 N N . LYS B 1 137 ? -12.281 -24.094 -7.953 1 76.56 137 LYS B N 1
ATOM 2343 C CA . LYS B 1 137 ? -13.148 -22.922 -7.781 1 76.56 137 LYS B CA 1
ATOM 2344 C C . LYS B 1 137 ? -12.922 -22.266 -6.426 1 76.56 137 LYS B C 1
ATOM 2346 O O . LYS B 1 137 ? -12.648 -22.953 -5.434 1 76.56 137 LYS B O 1
ATOM 2351 N N . PRO B 1 138 ? -13.023 -20.906 -6.57 1 75.69 138 PRO B N 1
ATOM 2352 C CA . PRO B 1 138 ? -13.297 -19.875 -7.586 1 75.69 138 PRO B CA 1
ATOM 2353 C C . PRO B 1 138 ? -12.094 -19.594 -8.477 1 75.69 138 PRO B C 1
ATOM 2355 O O . PRO B 1 138 ? -10.992 -20.094 -8.211 1 75.69 138 PRO B O 1
ATOM 2358 N N . LEU B 1 139 ? -12.203 -18.828 -9.555 1 79.06 139 LEU B N 1
ATOM 2359 C CA . LEU B 1 139 ? -11.195 -18.547 -10.57 1 79.06 139 LEU B CA 1
ATOM 2360 C C . LEU B 1 139 ? -10.016 -17.781 -9.969 1 79.06 139 LEU B C 1
ATOM 2362 O O . LEU B 1 139 ? -8.891 -17.906 -10.438 1 79.06 139 LEU B O 1
ATOM 2366 N N . ASP B 1 140 ? -10.219 -17.141 -8.836 1 81.94 140 ASP B N 1
ATOM 2367 C CA . ASP B 1 140 ? -9.156 -16.391 -8.172 1 81.94 140 ASP B CA 1
ATOM 2368 C C . ASP B 1 140 ? -8.055 -17.328 -7.684 1 81.94 140 ASP B C 1
ATOM 2370 O O . ASP B 1 140 ? -6.875 -16.953 -7.695 1 81.94 140 ASP B O 1
ATOM 2374 N N . ILE B 1 141 ? -8.445 -18.469 -7.375 1 90 141 ILE B N 1
ATOM 2375 C CA . ILE B 1 141 ? -7.473 -19.453 -6.895 1 90 141 ILE B CA 1
ATOM 2376 C C . ILE B 1 141 ? -6.617 -19.953 -8.062 1 90 141 ILE B C 1
ATOM 2378 O O . ILE B 1 141 ? -5.391 -20.016 -7.949 1 90 141 ILE B O 1
ATOM 2382 N N . THR B 1 142 ? -7.309 -20.172 -9.148 1 93 142 THR B N 1
ATOM 2383 C CA . THR B 1 142 ? -6.598 -20.656 -10.328 1 93 142 THR B CA 1
ATOM 2384 C C . THR B 1 142 ? -5.602 -19.609 -10.828 1 93 142 THR B C 1
ATOM 2386 O O . THR B 1 142 ? -4.492 -19.953 -11.242 1 93 142 THR B O 1
ATOM 2389 N N . ASP B 1 143 ? -6.016 -18.391 -10.727 1 94.44 143 ASP B N 1
ATOM 2390 C CA . ASP B 1 143 ? -5.145 -17.312 -11.172 1 94.44 143 ASP B CA 1
ATOM 2391 C C . ASP B 1 143 ? -3.889 -17.219 -10.312 1 94.44 143 ASP B C 1
ATOM 2393 O O . ASP B 1 143 ? -2.793 -16.984 -10.82 1 94.44 143 ASP B O 1
ATOM 2397 N N . ALA B 1 144 ? -4.043 -17.438 -9.055 1 96.94 144 ALA B N 1
ATOM 2398 C CA . ALA B 1 144 ? -2.891 -17.438 -8.164 1 96.94 144 ALA B CA 1
ATOM 2399 C C . ALA B 1 144 ? -1.949 -18.594 -8.469 1 96.94 144 ALA B C 1
ATOM 2401 O O . ALA B 1 144 ? -0.728 -18.422 -8.469 1 96.94 144 ALA B O 1
ATOM 2402 N N . ILE B 1 145 ? -2.508 -19.703 -8.734 1 97.5 145 ILE B N 1
ATOM 2403 C CA . ILE B 1 145 ? -1.715 -20.875 -9.102 1 97.5 145 ILE B CA 1
ATOM 2404 C C . ILE B 1 145 ? -0.952 -20.594 -10.398 1 97.5 145 ILE B C 1
ATOM 2406 O O . ILE B 1 145 ? 0.236 -20.906 -10.508 1 97.5 145 ILE B O 1
ATOM 2410 N N .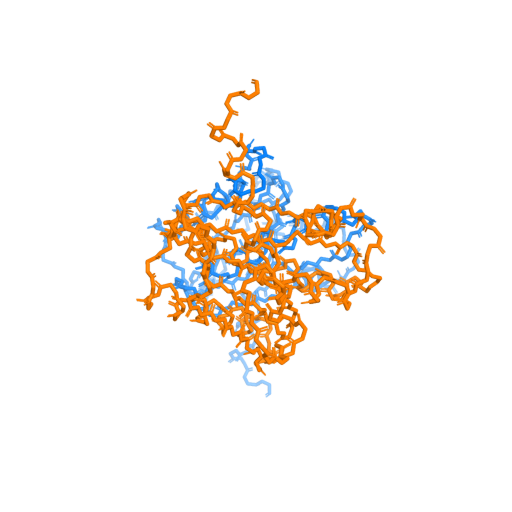 ALA B 1 146 ? -1.675 -19.984 -11.32 1 97.19 146 ALA B N 1
ATOM 2411 C CA . ALA B 1 146 ? -1.071 -19.656 -12.609 1 97.19 146 ALA B CA 1
ATOM 2412 C C . ALA B 1 146 ? 0.15 -18.75 -12.43 1 97.19 146 ALA B C 1
ATOM 2414 O O . ALA B 1 146 ? 1.173 -18.953 -13.094 1 97.19 146 ALA B O 1
ATOM 2415 N N . VAL B 1 147 ? 0.069 -17.844 -11.562 1 97.81 147 VAL B N 1
ATOM 2416 C CA . VAL B 1 147 ? 1.175 -16.938 -11.297 1 97.81 147 VAL B CA 1
ATOM 2417 C C . VAL B 1 147 ? 2.359 -17.703 -10.727 1 97.81 147 VAL B C 1
ATOM 2419 O O . VAL B 1 147 ? 3.502 -17.5 -11.141 1 97.81 147 VAL B O 1
ATOM 2422 N N . ALA B 1 148 ? 2.1 -18.609 -9.797 1 98.19 148 ALA B N 1
ATOM 2423 C CA . ALA B 1 148 ? 3.15 -19.422 -9.188 1 98.19 148 ALA B CA 1
ATOM 2424 C C . ALA B 1 148 ? 3.836 -20.312 -10.227 1 98.19 148 ALA B C 1
ATOM 2426 O O . ALA B 1 148 ? 5.062 -20.422 -10.242 1 98.19 148 ALA B O 1
ATOM 2427 N N . ILE B 1 149 ? 3.061 -20.875 -11.102 1 97.44 149 ILE B N 1
ATOM 2428 C CA . ILE B 1 149 ? 3.604 -21.719 -12.156 1 97.44 149 ILE B CA 1
ATOM 2429 C C . ILE B 1 149 ? 4.48 -20.875 -13.086 1 97.44 149 ILE B C 1
ATOM 2431 O O . ILE B 1 149 ? 5.578 -21.297 -13.461 1 97.44 149 ILE B O 1
ATOM 2435 N N . THR B 1 150 ? 3.971 -19.734 -13.469 1 97.5 150 THR B N 1
ATOM 2436 C CA . THR B 1 150 ? 4.727 -18.844 -14.336 1 97.5 150 THR B CA 1
ATOM 2437 C C . THR B 1 150 ? 6.109 -18.562 -13.75 1 97.5 150 THR B C 1
ATOM 2439 O O . THR B 1 150 ? 7.113 -18.656 -14.461 1 97.5 150 THR B O 1
ATOM 2442 N N . HIS B 1 151 ? 6.176 -18.297 -12.469 1 97.75 151 HIS B N 1
ATOM 2443 C CA . HIS B 1 151 ? 7.449 -18.016 -11.812 1 97.75 151 HIS B CA 1
ATOM 2444 C C . HIS B 1 151 ? 8.344 -19.25 -11.797 1 97.75 151 HIS B C 1
ATOM 2446 O O . HIS B 1 151 ? 9.555 -19.156 -12.008 1 97.75 151 HIS B O 1
ATOM 2452 N N . SER B 1 152 ? 7.781 -20.422 -11.555 1 96.69 152 SER B N 1
ATOM 2453 C CA . SER B 1 152 ? 8.562 -21.656 -11.516 1 96.69 152 SER B CA 1
ATOM 2454 C C . SER B 1 152 ? 9.242 -21.922 -12.852 1 96.69 152 SER B C 1
ATOM 2456 O O . SER B 1 152 ? 10.359 -22.438 -12.891 1 96.69 152 SER B O 1
ATOM 2458 N N . GLN B 1 153 ? 8.555 -21.547 -13.898 1 93.56 153 GLN B N 1
ATOM 2459 C CA . GLN B 1 153 ? 9.109 -21.75 -15.234 1 93.56 153 GLN B CA 1
ATOM 2460 C C . GLN B 1 153 ? 10.281 -20.812 -15.508 1 93.56 153 GLN B C 1
ATOM 2462 O O . GLN B 1 153 ? 11.203 -21.156 -16.234 1 93.56 153 GLN B O 1
ATOM 2467 N N . ARG B 1 154 ? 10.195 -19.609 -14.992 1 90 154 ARG B N 1
ATOM 2468 C CA . ARG B 1 154 ? 11.289 -18.656 -15.133 1 90 154 ARG B CA 1
ATOM 2469 C C . ARG B 1 154 ? 12.531 -19.125 -14.391 1 90 154 ARG B C 1
ATOM 2471 O O . ARG B 1 154 ? 13.656 -18.922 -14.859 1 90 154 ARG B O 1
ATOM 2478 N N . ILE B 1 155 ? 12.367 -19.656 -13.18 1 84.62 155 ILE B N 1
ATOM 2479 C CA . ILE B 1 155 ? 13.477 -20.188 -12.398 1 84.62 155 ILE B CA 1
ATOM 2480 C C . ILE B 1 155 ? 14.172 -21.312 -13.18 1 84.62 155 ILE B C 1
ATOM 2482 O O . ILE B 1 155 ? 15.398 -21.375 -13.211 1 84.62 155 ILE B O 1
ATOM 2486 N N . LYS B 1 156 ? 13.359 -22.188 -13.781 1 70.75 156 LYS B N 1
ATOM 2487 C CA . LYS B 1 156 ? 13.906 -23.297 -14.562 1 70.75 156 LYS B CA 1
ATOM 2488 C C . LYS B 1 156 ? 14.781 -22.797 -15.703 1 70.75 156 LYS B C 1
ATOM 2490 O O . LYS B 1 156 ? 15.852 -23.359 -15.969 1 70.75 156 LYS B O 1
ATOM 2495 N N . LEU B 1 157 ? 14.281 -21.703 -16.375 1 62.84 157 LEU B N 1
ATOM 2496 C CA . LEU B 1 157 ? 15.031 -21.172 -17.5 1 62.84 157 LEU B CA 1
ATOM 2497 C C . LEU B 1 157 ? 16.25 -20.391 -17.016 1 62.84 157 LEU B C 1
ATOM 2499 O O . LEU B 1 157 ? 17.266 -20.312 -17.719 1 62.84 157 LEU B O 1
ATOM 2503 N N . GLY B 1 158 ? 16.141 -19.469 -16.031 1 59.53 158 GLY B N 1
ATOM 2504 C CA . GLY B 1 158 ? 17.266 -18.734 -15.508 1 59.53 158 GLY B CA 1
ATOM 2505 C C . GLY B 1 158 ? 18.344 -19.625 -14.93 1 59.53 158 GLY B C 1
ATOM 2506 O O . GLY B 1 158 ? 19.453 -19.156 -14.633 1 59.53 158 GLY B O 1
ATOM 2507 N N . GLY B 1 159 ? 18.031 -20.703 -14.508 1 45.88 159 GLY B N 1
ATOM 2508 C CA . GLY B 1 159 ? 19.047 -21.719 -14.242 1 45.88 159 GLY B CA 1
ATOM 2509 C C . GLY B 1 159 ? 19.734 -22.219 -15.5 1 45.88 159 GLY B C 1
ATOM 2510 O O . GLY B 1 159 ? 20.672 -23.031 -15.43 1 45.88 159 GLY B O 1
ATOM 2511 N N . ILE B 1 160 ? 19.141 -22.094 -16.703 1 39.38 160 ILE B N 1
ATOM 2512 C CA . ILE B 1 160 ? 19.875 -22.344 -17.938 1 39.38 160 ILE B CA 1
ATOM 2513 C C . ILE B 1 160 ? 20.562 -21.062 -18.391 1 39.38 160 ILE B C 1
ATOM 2515 O O . ILE B 1 160 ? 19.922 -20.016 -18.547 1 39.38 160 ILE B O 1
ATOM 2519 N N . PRO B 1 161 ? 21.844 -20.797 -18.203 1 37.16 161 PRO B N 1
ATOM 2520 C CA . PRO B 1 161 ? 22.578 -19.672 -18.781 1 37.16 161 PRO B CA 1
ATOM 2521 C C . PRO B 1 161 ? 22.156 -19.375 -20.219 1 37.16 161 PRO B C 1
ATOM 2523 O O . PRO B 1 161 ? 22.141 -20.266 -21.062 1 37.16 161 PRO B O 1
ATOM 2526 N N . THR B 1 162 ? 21.078 -18.453 -20.484 1 28.53 162 THR B N 1
ATOM 2527 C CA . THR B 1 162 ? 21.125 -18.094 -21.891 1 28.53 162 THR B CA 1
ATOM 2528 C C . THR B 1 162 ? 22.422 -17.328 -22.188 1 28.53 162 THR B C 1
ATOM 2530 O O . THR B 1 162 ? 22.906 -16.578 -21.359 1 28.53 162 THR B O 1
#

Sequence (324 aa):
MNILGIDPGSRNCGYAILHHDPKKGNRLVEAGLIKIKERTLQHQILEFVEGIDLVLKNHSIDEVAIEDIFYAYNPKTVIKLAQFRGALSLKILQDLGNFYEYTPLQVKKALTGHGKADKSQVAFMVKRLLGLKGEIKPLDITDAIAVAITHSQRIKLGGIPTMNILGIDPGSRNCGYAILHHDPKKGNRLVEAGLIKIKERTLQHQILEFVEGIDLVLKNHSIDEVAIEDIFYAYNPKTVIKLAQFRGALSLKILQDLGNFYEYTPLQVKKALTGHGKADKSQVAFMVKRLLGLKGEIKPLDITDAIAVAITHSQRIKLGGIPT

InterPro domains:
  IPR002176 Crossover junction endodeoxyribonuclease RuvC [MF_00034] (1-154)
  IPR002176 Crossover junction endodeoxyribonuclease RuvC [PF02075] (3-151)
  IPR002176 Crossover junction endodeoxyribonuclease RuvC [PR00696] (4-17)
  IPR002176 Crossover junction endodeoxyribonuclease RuvC [PR00696] (61-77)
  IPR002176 Crossover junction endodeoxyribonuclease RuvC [PR00696] (107-126)
  IPR002176 Crossover junction endodeoxyribonuclease RuvC [PR00696] (139-151)
  IPR002176 Crossover junction endodeoxyribonuclease RuvC [PTHR30194] (1-154)
  IPR002176 Crossover junction endodeoxyribonuclease RuvC [TIGR00228] (3-156)
  IPR002176 Crossover junction endodeoxyribonuclease RuvC [cd16962] (3-154)
  IPR012337 Ribonuclease H-like superfamily [SSF53098] (1-155)
  IPR020563 Crossover junction endodeoxyribonuclease RuvC, magnesium-binding site [PS01321] (113-148)
  IPR036397 Ribonuclease H superfamily [G3DSA:3.30.420.10] (1-158)